Protein AF-A0A0N4Y9R4-F1 (afdb_monomer_lite)

Organism: Nippostrongylus brasiliensis (NCBI:txid27835)

Secondary structure (DSSP, 8-state):
--PPPPPPPPP-SS-EEEEEPP-BHHHH-TTHHHHTT-BTTB----STTS-S-----TTHHHHHHHSPPBPHHHHHHHHHHHHHHHHTT---SEEEE-SSHHHHHHHHHHHHHHGGGSPPEEE-GGG-S--TTGGGPPPHHHHHHTT--B-TT--PPPHHHHHHHS-SSSEEEEESSSS--PPP------TT--------------------

InterPro domains:
  IPR013078 Histidine phosphatase superfamily, clade-1 [PF00300] (64-126)
  IPR029033 Histidine phosphatase superfamily [G3DSA:3.40.50.1240] (12-174)
  IPR029033 Histidine phosphatase superfamily [SSF53254] (17-141)
  IPR051710 Phosphatase and SH3 domain-containing protein [PTHR16469] (15-156)

Sequence (212 aa):
MIQPLRPAGRFQGEEVVVARYAESIAEVFPDWINRCRLDGNMYNPFDLNMPVRVPQRENMKSAYQSDPPISEVGRIMAQIFARELVTRNAVPKAIYTSPALACVQTAADIRNFIGAECGNIHIEPGFAGDKSGQSNWMSPKQFVQLKYNVDENYTPENERSSKNAFPAMSSIVLMRKDNNVEPSRLYMRPLTMIGRSTRRDIEISTDANARS

pLDDT: mean 77.6, std 21.47, range [27.38, 97.12]

Foldseek 3Di:
DPDPDDPDAADDDWAKFKAAFFAFPCNVPVCLCVVLVFDQPGGRDPDQQAPPDDDHFVPRSVLCNLQTAHTPVRLVLLLVLLVVCVVRVNAFQEKEFELRRRGLSSQLSSDVNNDPSHHAYEHANLLALDCSSVVSGDQLVVCVVVVSRHDNPHDYDDSVVSCVQDPSHRIMMGTRDPDPDRHDPDDHDHSNDTDDDDDDPDPPPPPPDDDD

Radius of gyration: 19.09 Å; chains: 1; bounding box: 33×69×60 Å

Structure (mmCIF, N/CA/C/O backbone):
data_AF-A0A0N4Y9R4-F1
#
_entry.id   AF-A0A0N4Y9R4-F1
#
loop_
_atom_site.group_PDB
_atom_site.id
_atom_site.type_symbol
_atom_site.label_atom_id
_atom_site.label_alt_id
_atom_site.label_comp_id
_atom_site.label_asym_id
_atom_site.label_entity_id
_atom_site.label_seq_id
_atom_site.pdbx_PDB_ins_code
_atom_site.Cartn_x
_atom_site.Cartn_y
_atom_site.Cartn_z
_atom_site.occupancy
_atom_site.B_iso_or_equiv
_atom_site.auth_seq_id
_atom_site.auth_comp_id
_atom_site.auth_asym_id
_atom_site.auth_atom_id
_atom_site.pdbx_PDB_model_num
ATOM 1 N N . MET A 1 1 ? 3.051 -29.601 33.937 1.00 60.47 1 MET A N 1
ATOM 2 C CA . MET A 1 1 ? 2.342 -29.241 32.688 1.00 60.47 1 MET A CA 1
ATOM 3 C C . MET A 1 1 ? 3.084 -28.090 32.034 1.00 60.47 1 MET A C 1
ATOM 5 O O . MET A 1 1 ? 3.281 -27.082 32.698 1.00 60.47 1 MET A O 1
ATOM 9 N N . ILE A 1 2 ? 3.520 -28.243 30.783 1.00 60.78 2 ILE A N 1
ATOM 10 C CA . ILE A 1 2 ? 4.076 -27.132 29.999 1.00 60.78 2 ILE A CA 1
ATOM 11 C C . ILE A 1 2 ? 2.880 -26.328 29.491 1.00 60.78 2 ILE A C 1
ATOM 13 O O . ILE A 1 2 ? 2.121 -26.811 28.655 1.00 60.78 2 ILE A O 1
ATOM 17 N N . GLN A 1 3 ? 2.659 -25.144 30.058 1.00 52.94 3 GLN A N 1
ATOM 18 C CA . GLN A 1 3 ? 1.596 -24.252 29.612 1.00 52.94 3 GLN A CA 1
ATOM 19 C C . GLN A 1 3 ? 2.164 -23.387 28.479 1.00 52.94 3 GLN A C 1
ATOM 21 O O . GLN A 1 3 ? 3.159 -22.695 28.708 1.00 52.94 3 GLN A O 1
ATOM 26 N N . PRO A 1 4 ? 1.597 -23.422 27.262 1.00 58.69 4 PRO A N 1
ATOM 27 C CA . PRO A 1 4 ? 2.052 -22.534 26.204 1.00 58.69 4 PRO A CA 1
ATOM 28 C C . PRO A 1 4 ? 1.830 -21.084 26.647 1.00 58.69 4 PRO A C 1
ATOM 30 O O . PRO A 1 4 ? 0.760 -20.736 27.158 1.00 58.69 4 PRO A O 1
ATOM 33 N N . LEU A 1 5 ? 2.851 -20.240 26.480 1.00 72.81 5 LEU A N 1
ATOM 34 C CA . LEU A 1 5 ? 2.727 -18.806 26.729 1.00 72.81 5 LEU A CA 1
ATOM 35 C C . LEU A 1 5 ? 1.618 -18.259 25.815 1.00 72.81 5 LEU A C 1
ATOM 37 O O . LEU A 1 5 ? 1.621 -18.508 24.609 1.00 72.81 5 LEU A O 1
ATOM 41 N N . ARG A 1 6 ? 0.622 -17.587 26.411 1.00 58.50 6 ARG A N 1
ATOM 42 C CA . ARG A 1 6 ? -0.569 -17.089 25.701 1.00 58.50 6 ARG A CA 1
ATOM 43 C C . ARG A 1 6 ? -0.179 -16.115 24.578 1.00 58.50 6 ARG A C 1
ATOM 45 O O . ARG A 1 6 ? 0.833 -15.426 24.710 1.00 58.50 6 ARG A O 1
ATOM 52 N N . PRO A 1 7 ? -1.008 -15.979 23.526 1.00 65.69 7 PRO A N 1
ATOM 53 C CA . PRO A 1 7 ? -0.806 -14.941 22.522 1.00 65.69 7 PRO A CA 1
ATOM 54 C C . PRO A 1 7 ? -0.838 -13.544 23.155 1.00 65.69 7 PRO A C 1
ATOM 56 O O . PRO A 1 7 ? -1.390 -13.344 24.244 1.00 65.69 7 PRO A O 1
ATOM 59 N N . ALA A 1 8 ? -0.255 -12.571 22.449 1.00 66.88 8 ALA A N 1
ATOM 60 C CA . ALA A 1 8 ? -0.302 -11.165 22.831 1.00 66.88 8 ALA A CA 1
ATOM 61 C C . ALA A 1 8 ? -1.741 -10.758 23.187 1.00 66.88 8 ALA A C 1
ATOM 63 O O . ALA A 1 8 ? -2.692 -11.104 22.486 1.00 66.88 8 ALA A O 1
ATOM 64 N N . GLY A 1 9 ? -1.916 -10.033 24.295 1.00 70.19 9 GLY A N 1
ATOM 65 C CA . GLY A 1 9 ? -3.255 -9.727 24.794 1.00 70.19 9 GLY A CA 1
ATOM 66 C C . GLY A 1 9 ? -4.113 -8.947 23.786 1.00 70.19 9 GLY A C 1
ATOM 67 O O . GLY A 1 9 ? -3.611 -8.312 22.847 1.00 70.19 9 GLY A O 1
ATOM 68 N N . ARG A 1 10 ? -5.414 -8.865 24.063 1.00 74.31 10 ARG A N 1
ATOM 69 C CA . ARG A 1 10 ? -6.346 -8.022 23.300 1.00 74.31 10 ARG A CA 1
ATOM 70 C C . ARG A 1 10 ? -6.045 -6.535 23.464 1.00 74.31 10 ARG A C 1
ATOM 72 O O . ARG A 1 10 ? -5.700 -6.091 24.559 1.00 74.31 10 ARG A O 1
ATOM 79 N N . PHE A 1 11 ? -6.177 -5.813 22.370 1.00 69.69 11 PHE A N 1
ATOM 80 C CA . PHE A 1 11 ? -6.148 -4.356 22.286 1.00 69.69 11 PHE A CA 1
ATOM 81 C C . PHE A 1 11 ? -7.317 -3.766 23.111 1.00 69.69 11 PHE A C 1
ATOM 83 O O . PHE A 1 11 ? -8.434 -4.301 23.055 1.00 69.69 11 PHE A O 1
ATOM 90 N N . GLN A 1 12 ? -7.058 -2.751 23.945 1.00 66.44 12 GLN A N 1
ATOM 91 C CA . GLN A 1 12 ? -8.026 -2.168 24.889 1.00 66.44 12 GLN A CA 1
ATOM 92 C C . GLN A 1 12 ? -8.110 -0.645 24.731 1.00 66.44 12 GLN A C 1
ATOM 94 O O . GLN A 1 12 ? -7.092 0.034 24.728 1.00 66.44 12 GLN A O 1
ATOM 99 N N . GLY A 1 13 ? -9.332 -0.106 24.714 1.00 65.00 13 GLY A N 1
ATOM 100 C CA . GLY A 1 13 ? -9.561 1.336 24.601 1.00 65.00 13 GLY A CA 1
ATOM 101 C C . GLY A 1 13 ? -9.450 1.860 23.166 1.00 65.00 13 GLY A C 1
ATOM 102 O O . GLY A 1 13 ? -9.654 1.115 22.204 1.00 65.00 13 GLY A O 1
ATOM 103 N N . GLU A 1 14 ? -9.197 3.162 23.044 1.00 67.12 14 GLU A N 1
ATOM 104 C CA . GLU A 1 14 ? -8.914 3.826 21.771 1.00 67.12 14 GLU A CA 1
ATOM 105 C C . GLU A 1 14 ? -7.429 3.674 21.459 1.00 67.12 14 GLU A C 1
ATOM 107 O O . GLU A 1 14 ? -6.570 4.112 22.222 1.00 67.12 14 GLU A O 1
ATOM 112 N N . GLU A 1 15 ? -7.130 2.995 20.357 1.00 70.56 15 GLU A N 1
ATOM 113 C CA . GLU A 1 15 ? -5.766 2.664 19.972 1.00 70.56 15 GLU A CA 1
ATOM 114 C C . GLU A 1 15 ? -5.551 3.036 18.510 1.00 70.56 15 GLU A C 1
ATOM 116 O O . GLU A 1 15 ? -6.412 2.809 17.651 1.00 70.56 15 GLU A O 1
ATOM 121 N N . VAL A 1 16 ? -4.373 3.597 18.261 1.00 74.12 16 VAL A N 1
ATOM 122 C CA . VAL A 1 16 ? -3.852 3.889 16.934 1.00 74.12 16 VAL A CA 1
ATOM 123 C C . VAL A 1 16 ? -2.713 2.920 16.672 1.00 74.12 16 VAL A C 1
ATOM 125 O O . VAL A 1 16 ? -1.773 2.818 17.465 1.00 74.12 16 VAL A O 1
ATOM 128 N N . VAL A 1 17 ? -2.797 2.192 15.563 1.00 77.50 17 VAL A N 1
ATOM 129 C CA . VAL A 1 17 ? -1.722 1.304 15.118 1.00 77.50 17 VAL A CA 1
ATOM 130 C C . VAL A 1 17 ? -1.049 1.945 13.921 1.00 77.50 17 VAL A C 1
ATOM 132 O O . VAL A 1 17 ? -1.682 2.151 12.892 1.00 77.50 17 VAL A O 1
ATOM 135 N N . VAL A 1 18 ? 0.240 2.243 14.057 1.00 79.12 18 VAL A N 1
ATOM 136 C CA . VAL A 1 18 ? 1.063 2.767 12.966 1.00 79.12 18 VAL A CA 1
ATOM 137 C C . VAL A 1 18 ? 1.965 1.647 12.460 1.00 79.12 18 VAL A C 1
ATOM 139 O O . VAL A 1 18 ? 2.720 1.056 13.233 1.00 79.12 18 VAL A O 1
ATOM 142 N N . ALA A 1 19 ? 1.889 1.353 11.166 1.00 81.31 19 ALA A N 1
ATOM 143 C CA . ALA A 1 19 ? 2.675 0.316 10.506 1.00 81.31 19 ALA A CA 1
ATOM 144 C C . ALA A 1 19 ? 3.342 0.854 9.235 1.00 81.31 19 ALA A C 1
ATOM 146 O O . ALA A 1 19 ? 2.829 1.768 8.598 1.00 81.31 19 ALA A O 1
ATOM 147 N N . ARG A 1 20 ? 4.479 0.272 8.841 1.00 83.50 20 ARG A N 1
ATOM 148 C CA . ARG A 1 20 ? 5.067 0.479 7.507 1.00 83.50 20 ARG A CA 1
ATOM 149 C C . ARG A 1 20 ? 4.292 -0.337 6.461 1.00 83.50 20 ARG A C 1
ATOM 151 O O . ARG A 1 20 ? 3.710 -1.359 6.815 1.00 83.50 20 ARG A O 1
ATOM 158 N N . TYR A 1 21 ? 4.330 0.069 5.188 1.00 88.69 21 TYR A N 1
ATOM 159 C CA . TYR A 1 21 ? 3.905 -0.787 4.070 1.00 88.69 21 TYR A CA 1
ATOM 160 C C . TYR A 1 21 ? 4.637 -2.143 4.025 1.00 88.69 21 TYR A C 1
ATOM 162 O O . TYR A 1 21 ? 5.714 -2.307 4.610 1.00 88.69 21 TYR A O 1
ATOM 170 N N . ALA A 1 22 ? 4.056 -3.111 3.309 1.00 90.19 22 ALA A N 1
ATOM 171 C CA . ALA A 1 22 ? 4.613 -4.451 3.113 1.00 90.19 22 ALA A CA 1
ATOM 172 C C . ALA A 1 22 ? 5.734 -4.462 2.082 1.00 90.19 22 ALA A C 1
ATOM 174 O O . ALA A 1 22 ? 5.710 -3.649 1.168 1.00 90.19 22 ALA A O 1
ATOM 175 N N . GLU A 1 23 ? 6.668 -5.409 2.212 1.00 91.88 23 GLU A N 1
ATOM 176 C CA . GLU A 1 23 ? 7.788 -5.604 1.280 1.00 91.88 23 GLU A CA 1
ATOM 177 C C . GLU A 1 23 ? 7.400 -5.273 -0.169 1.00 91.88 23 GLU A C 1
ATOM 179 O O . GLU A 1 23 ? 6.464 -5.848 -0.731 1.00 91.88 23 GLU A O 1
ATOM 184 N N . SER A 1 24 ? 8.115 -4.319 -0.757 1.00 93.25 24 SER A N 1
ATOM 185 C CA . SER A 1 24 ? 7.937 -3.915 -2.145 1.00 93.25 24 SER A CA 1
ATOM 186 C C . SER A 1 24 ? 8.808 -4.739 -3.078 1.00 93.25 24 SER A C 1
ATOM 188 O O . SER A 1 24 ? 9.899 -5.182 -2.720 1.00 93.25 24 SER A O 1
ATOM 190 N N . ILE A 1 25 ? 8.364 -4.904 -4.322 1.00 94.62 25 ILE A N 1
ATOM 191 C CA . ILE A 1 25 ? 9.126 -5.693 -5.293 1.00 94.62 25 ILE A CA 1
ATOM 192 C C . ILE A 1 25 ? 10.494 -5.068 -5.615 1.00 94.62 25 ILE A C 1
ATOM 194 O O . ILE A 1 25 ? 11.442 -5.788 -5.912 1.00 94.62 25 ILE A O 1
ATOM 198 N N . ALA A 1 26 ? 10.615 -3.741 -5.496 1.00 93.44 26 ALA A N 1
ATOM 199 C CA . ALA A 1 26 ? 11.874 -3.026 -5.685 1.00 93.44 26 ALA A CA 1
ATOM 200 C C . ALA A 1 26 ? 12.877 -3.259 -4.543 1.00 93.44 26 ALA A C 1
ATOM 202 O O . ALA A 1 26 ? 14.080 -3.189 -4.781 1.00 93.44 26 ALA A O 1
ATOM 203 N N . GLU A 1 27 ? 12.411 -3.554 -3.324 1.00 90.56 27 GLU A N 1
ATOM 204 C CA . GLU A 1 27 ? 13.292 -3.941 -2.214 1.00 90.56 27 GLU A CA 1
ATOM 205 C C . GLU A 1 27 ? 13.859 -5.349 -2.405 1.00 90.56 27 GLU A C 1
ATOM 207 O O . GLU A 1 27 ? 15.019 -5.592 -2.082 1.00 90.56 27 GLU A O 1
ATOM 212 N N . VAL A 1 28 ? 13.054 -6.267 -2.948 1.00 92.94 28 VAL A N 1
ATOM 213 C CA . VAL A 1 28 ? 13.463 -7.661 -3.194 1.00 92.94 28 VAL A CA 1
ATOM 214 C C . VAL A 1 28 ? 14.358 -7.766 -4.424 1.00 92.94 28 VAL A C 1
ATOM 216 O O . VAL A 1 28 ? 15.393 -8.429 -4.403 1.00 92.94 28 VAL A O 1
ATOM 219 N N . PHE A 1 29 ? 13.950 -7.112 -5.510 1.00 92.88 29 PHE A N 1
ATOM 220 C CA . PHE A 1 29 ? 14.595 -7.180 -6.814 1.00 92.88 29 PHE A CA 1
ATOM 221 C C . PHE A 1 29 ? 14.789 -5.754 -7.358 1.00 92.88 29 PHE A C 1
ATOM 223 O O . PHE A 1 29 ? 13.947 -5.262 -8.109 1.00 92.88 29 PHE A O 1
ATOM 230 N N . PRO A 1 30 ? 15.894 -5.064 -7.026 1.00 93.69 30 PRO A N 1
ATOM 231 C CA . PRO A 1 30 ? 16.113 -3.675 -7.449 1.00 93.69 30 PRO A CA 1
ATOM 232 C C . PRO A 1 30 ? 16.066 -3.446 -8.971 1.00 93.69 30 PRO A C 1
ATOM 234 O O . PRO A 1 30 ? 15.735 -2.354 -9.429 1.00 93.69 30 PRO A O 1
ATOM 237 N N . ASP A 1 31 ? 16.356 -4.478 -9.767 1.00 94.94 31 ASP A N 1
ATOM 238 C CA . ASP A 1 31 ? 16.355 -4.466 -11.232 1.00 94.94 31 ASP A CA 1
ATOM 239 C C . ASP A 1 31 ? 15.096 -5.097 -11.865 1.00 94.94 31 ASP A C 1
ATOM 241 O O . ASP A 1 31 ? 15.074 -5.383 -13.070 1.00 94.94 31 ASP A O 1
ATOM 245 N N . TRP A 1 32 ? 14.032 -5.303 -11.073 1.00 95.50 32 TRP A N 1
ATOM 246 C CA . TRP A 1 32 ? 12.831 -6.043 -11.480 1.00 95.50 32 TRP A CA 1
ATOM 247 C C . TRP A 1 32 ? 12.204 -5.534 -12.775 1.00 95.50 32 TRP A C 1
ATOM 249 O O . TRP A 1 32 ? 11.801 -6.352 -13.596 1.00 95.50 32 TRP A O 1
ATOM 259 N N . ILE A 1 33 ? 12.178 -4.213 -12.986 1.00 96.00 33 ILE A N 1
ATOM 260 C CA . ILE A 1 33 ? 11.629 -3.557 -14.181 1.00 96.00 33 ILE A CA 1
ATOM 261 C C . ILE A 1 33 ? 12.256 -4.116 -15.464 1.00 96.00 33 ILE A C 1
ATOM 263 O O . ILE A 1 33 ? 11.553 -4.443 -16.419 1.00 96.00 33 ILE A O 1
ATOM 267 N N . ASN A 1 34 ? 13.585 -4.253 -15.488 1.00 95.62 34 ASN A N 1
ATOM 268 C CA . ASN A 1 34 ? 14.297 -4.761 -16.659 1.00 95.62 34 ASN A CA 1
ATOM 269 C C . ASN A 1 34 ? 14.097 -6.273 -16.801 1.00 95.62 34 ASN A C 1
ATOM 271 O O . ASN A 1 34 ? 13.851 -6.768 -17.902 1.00 95.62 34 ASN A O 1
ATOM 275 N N . ARG A 1 35 ? 14.158 -7.010 -15.687 1.00 95.81 35 ARG A N 1
ATOM 276 C CA . ARG A 1 35 ? 14.030 -8.474 -15.683 1.00 95.81 35 ARG A CA 1
ATOM 277 C C . ARG A 1 35 ? 12.645 -8.950 -16.106 1.00 95.81 35 ARG A C 1
ATOM 279 O O . ARG A 1 35 ? 12.549 -9.906 -16.871 1.00 95.81 35 ARG A O 1
ATOM 286 N N . CYS A 1 36 ? 11.584 -8.273 -15.665 1.00 94.81 36 CYS A N 1
ATOM 287 C CA . CYS A 1 36 ? 10.215 -8.588 -16.074 1.00 94.81 36 CYS A CA 1
ATOM 288 C C . CYS A 1 36 ? 9.822 -7.963 -17.416 1.00 94.81 36 CYS A C 1
ATOM 290 O O . CYS A 1 36 ? 8.700 -8.175 -17.880 1.00 94.81 36 CYS A O 1
ATOM 292 N N . ARG A 1 37 ? 10.750 -7.230 -18.050 1.00 93.75 37 ARG A N 1
ATOM 293 C CA . ARG A 1 37 ? 10.557 -6.531 -19.324 1.00 93.75 37 ARG A CA 1
ATOM 294 C C . ARG A 1 37 ? 9.338 -5.609 -19.278 1.00 93.75 37 ARG A C 1
ATOM 296 O O . ARG A 1 37 ? 8.524 -5.636 -20.196 1.00 93.75 37 ARG A O 1
ATOM 303 N N . LEU A 1 38 ? 9.203 -4.843 -18.190 1.00 93.94 38 LEU A N 1
ATOM 304 C CA . LEU A 1 38 ? 8.059 -3.957 -18.017 1.00 93.94 38 LEU A CA 1
ATOM 305 C C . LEU A 1 38 ? 8.082 -2.858 -19.078 1.00 93.94 38 LEU A C 1
ATOM 307 O O . LEU A 1 38 ? 8.950 -1.982 -19.075 1.00 93.94 38 LEU A O 1
ATOM 311 N N . ASP A 1 39 ? 7.095 -2.909 -19.956 1.00 84.81 39 ASP A N 1
ATOM 312 C CA . ASP A 1 39 ? 6.825 -1.921 -20.993 1.00 84.81 39 ASP A CA 1
ATOM 313 C C . ASP A 1 39 ? 5.308 -1.875 -21.228 1.00 84.81 39 ASP A C 1
ATOM 315 O O . ASP A 1 39 ? 4.601 -2.755 -20.748 1.00 84.81 39 ASP A O 1
ATOM 319 N N . GLY A 1 40 ? 4.782 -0.873 -21.934 1.00 79.00 40 GLY A N 1
ATOM 320 C CA . GLY A 1 40 ? 3.349 -0.548 -22.023 1.00 79.00 40 GLY A CA 1
ATOM 321 C C . GLY A 1 40 ? 2.379 -1.739 -22.073 1.00 79.00 40 GLY A C 1
ATOM 322 O O . GLY A 1 40 ? 1.363 -1.705 -21.389 1.00 79.00 40 GLY A O 1
ATOM 323 N N . ASN A 1 41 ? 2.706 -2.801 -22.815 1.00 82.50 41 ASN A N 1
ATOM 324 C CA . ASN A 1 41 ? 1.877 -4.010 -22.936 1.00 82.50 41 ASN A CA 1
ATOM 325 C C . ASN A 1 41 ? 2.579 -5.301 -22.469 1.00 82.50 41 ASN A C 1
ATOM 327 O O . ASN A 1 41 ? 2.085 -6.396 -22.733 1.00 82.50 41 ASN A O 1
ATOM 331 N N . MET A 1 42 ? 3.748 -5.203 -21.834 1.00 89.31 42 MET A N 1
ATOM 332 C CA . MET A 1 42 ? 4.583 -6.348 -21.478 1.00 89.31 42 MET A CA 1
ATOM 333 C C . MET A 1 42 ? 4.852 -6.381 -19.978 1.00 89.31 42 MET A C 1
ATOM 335 O O . MET A 1 42 ? 5.348 -5.422 -19.394 1.00 89.31 42 MET A O 1
ATOM 339 N N . TYR A 1 43 ? 4.542 -7.519 -19.362 1.00 95.19 43 TYR A N 1
ATOM 340 C CA . TYR A 1 43 ? 4.884 -7.819 -17.981 1.00 95.19 43 TYR A CA 1
ATOM 341 C C . TYR A 1 43 ? 5.068 -9.329 -17.822 1.00 95.19 43 TYR A C 1
ATOM 343 O O . TYR A 1 43 ? 4.100 -10.085 -17.887 1.00 95.19 43 TYR A O 1
ATOM 351 N N . ASN A 1 44 ? 6.313 -9.761 -17.624 1.00 95.19 44 ASN A N 1
ATOM 352 C CA . ASN A 1 44 ? 6.681 -11.170 -17.513 1.00 95.19 44 ASN A CA 1
ATOM 353 C C . ASN A 1 44 ? 7.253 -11.447 -16.114 1.00 95.19 44 ASN A C 1
ATOM 355 O O . ASN A 1 44 ? 8.458 -11.264 -15.909 1.00 95.19 44 ASN A O 1
ATOM 359 N N . PRO A 1 45 ? 6.431 -11.849 -15.128 1.00 95.19 45 PRO A N 1
ATOM 360 C CA . PRO A 1 45 ? 6.940 -12.210 -13.810 1.00 95.19 45 PRO A CA 1
ATOM 361 C C . PRO A 1 45 ? 7.926 -13.380 -13.934 1.00 95.19 45 PRO A C 1
ATOM 363 O O . PRO A 1 45 ? 7.643 -14.382 -14.588 1.00 95.19 45 PRO A O 1
ATOM 366 N N . PHE A 1 46 ? 9.105 -13.231 -13.328 1.00 95.19 46 PHE A N 1
ATOM 367 C CA . PHE A 1 46 ? 10.203 -14.206 -13.404 1.00 95.19 46 PHE A CA 1
ATOM 368 C C . PHE A 1 46 ? 10.414 -14.982 -12.095 1.00 95.19 46 PHE A C 1
ATOM 370 O O . PHE A 1 46 ? 11.274 -15.856 -12.036 1.00 95.19 46 PHE A O 1
ATOM 377 N N . ASP A 1 47 ? 9.677 -14.629 -11.045 1.00 97.12 47 ASP A N 1
ATOM 378 C CA . ASP A 1 47 ? 9.776 -15.195 -9.702 1.00 97.12 47 ASP A CA 1
ATOM 379 C C . ASP A 1 47 ? 8.370 -15.274 -9.092 1.00 97.12 47 ASP A C 1
ATOM 381 O O . ASP A 1 47 ? 7.512 -14.452 -9.418 1.00 97.12 47 ASP A O 1
ATOM 385 N N . LEU A 1 48 ? 8.127 -16.246 -8.209 1.00 95.69 48 LEU A N 1
ATOM 386 C CA . LEU A 1 48 ? 6.830 -16.418 -7.543 1.00 95.69 48 LEU A CA 1
ATOM 387 C C . LEU A 1 48 ? 6.487 -15.263 -6.594 1.00 95.69 48 LEU A C 1
ATOM 389 O O . LEU A 1 48 ? 5.316 -15.059 -6.292 1.00 95.69 48 LEU A O 1
ATOM 393 N N . ASN A 1 49 ? 7.486 -14.508 -6.130 1.00 94.94 49 ASN A N 1
ATOM 394 C CA . ASN A 1 49 ? 7.282 -13.332 -5.293 1.00 94.94 49 ASN A CA 1
ATOM 395 C C . ASN A 1 49 ? 6.896 -12.072 -6.102 1.00 94.94 49 ASN A C 1
ATOM 397 O O . ASN A 1 49 ? 6.576 -11.032 -5.525 1.00 94.94 49 ASN A O 1
ATOM 401 N N . MET A 1 50 ? 6.922 -12.132 -7.438 1.00 96.31 50 MET A N 1
ATOM 402 C CA . MET A 1 50 ? 6.483 -11.024 -8.291 1.00 96.31 50 MET A CA 1
ATOM 403 C C . MET A 1 50 ? 4.956 -10.888 -8.273 1.00 96.31 50 MET A C 1
ATOM 405 O O . MET A 1 50 ? 4.270 -11.910 -8.299 1.00 96.31 50 MET A O 1
ATOM 409 N N . PRO A 1 51 ? 4.412 -9.655 -8.315 1.00 95.25 51 PRO A N 1
ATOM 410 C CA . PRO A 1 51 ? 2.976 -9.441 -8.445 1.00 95.25 51 PRO A CA 1
ATOM 411 C C . PRO A 1 51 ? 2.364 -10.282 -9.567 1.00 95.25 51 PRO A C 1
ATOM 413 O O . PRO A 1 51 ? 2.856 -10.285 -10.690 1.00 95.25 51 PRO A O 1
ATOM 416 N N . VAL A 1 52 ? 1.238 -10.949 -9.320 1.00 92.94 52 VAL A N 1
ATOM 417 C CA . VAL A 1 52 ? 0.585 -11.725 -10.396 1.00 92.94 52 VAL A CA 1
ATOM 418 C C . VAL A 1 52 ? 0.126 -10.809 -11.538 1.00 92.94 52 VAL A C 1
ATOM 420 O O . VAL A 1 52 ? 0.106 -11.202 -12.705 1.00 92.94 52 VAL A O 1
ATOM 423 N N . ARG A 1 53 ? -0.263 -9.573 -11.206 1.00 90.31 53 ARG A N 1
ATOM 424 C CA . ARG A 1 53 ? -0.679 -8.537 -12.157 1.00 90.31 53 ARG A CA 1
ATOM 425 C C . ARG A 1 53 ? -0.220 -7.170 -11.673 1.00 90.31 53 ARG A C 1
ATOM 427 O O . ARG A 1 53 ? -0.230 -6.900 -10.472 1.00 90.31 53 ARG A O 1
ATOM 434 N N . VAL A 1 54 ? 0.084 -6.293 -12.621 1.00 92.25 54 VAL A N 1
ATOM 435 C CA . VAL A 1 54 ? 0.313 -4.866 -12.381 1.00 92.25 54 VAL A CA 1
ATOM 436 C C . VAL A 1 54 ? -0.749 -4.053 -13.131 1.00 92.25 54 VAL A C 1
ATOM 438 O O . VAL A 1 54 ? -1.027 -4.358 -14.291 1.00 92.25 54 VAL A O 1
ATOM 441 N N . PRO A 1 55 ? -1.405 -3.073 -12.483 1.00 92.31 55 PRO A N 1
ATOM 442 C CA . PRO A 1 55 ? -2.319 -2.159 -13.163 1.00 92.31 55 PRO A CA 1
ATOM 443 C C . PRO A 1 55 ? -1.684 -1.421 -14.349 1.00 92.31 55 PRO A C 1
ATOM 445 O O . PRO A 1 55 ? -0.495 -1.116 -14.351 1.00 92.31 55 PRO A O 1
ATOM 448 N N . GLN A 1 56 ? -2.494 -1.064 -15.345 1.00 91.00 56 GLN A N 1
ATOM 449 C CA . GLN A 1 56 ? -2.040 -0.163 -16.402 1.00 91.00 56 GLN A CA 1
ATOM 450 C C . GLN A 1 56 ? -1.857 1.249 -15.821 1.00 91.00 56 GLN A C 1
ATOM 452 O O . GLN A 1 56 ? -2.764 1.778 -15.174 1.00 91.00 56 GLN A O 1
ATOM 457 N N . ARG A 1 57 ? -0.705 1.872 -16.073 1.00 91.56 57 ARG A N 1
ATOM 458 C CA . ARG A 1 57 ? -0.390 3.263 -15.715 1.00 91.56 57 ARG A CA 1
ATOM 459 C C . ARG A 1 57 ? 0.190 3.985 -16.924 1.00 91.56 57 ARG A C 1
ATOM 461 O O . ARG A 1 57 ? 0.768 3.366 -17.819 1.00 91.56 57 ARG A O 1
ATOM 468 N N . GLU A 1 58 ? 0.053 5.304 -16.937 1.00 88.81 58 GLU A N 1
ATOM 469 C CA . GLU A 1 58 ? 0.795 6.131 -17.884 1.00 88.81 58 GLU A CA 1
ATOM 470 C C . GLU A 1 58 ? 2.297 5.985 -17.612 1.00 88.81 58 GLU A C 1
ATOM 472 O O . GLU A 1 58 ? 2.714 5.915 -16.456 1.00 88.81 58 GLU A O 1
ATOM 477 N N . ASN A 1 59 ? 3.106 5.898 -18.669 1.00 89.06 59 ASN A N 1
ATOM 478 C CA . ASN A 1 59 ? 4.553 5.715 -18.563 1.00 89.06 59 ASN A CA 1
ATOM 479 C C . ASN A 1 59 ? 4.946 4.542 -17.637 1.00 89.06 59 ASN A C 1
ATOM 481 O O . ASN A 1 59 ? 5.781 4.708 -16.748 1.00 89.06 59 ASN A O 1
ATOM 485 N N . MET A 1 60 ? 4.341 3.359 -17.854 1.00 91.81 60 MET A N 1
ATOM 486 C CA . MET A 1 60 ? 4.502 2.121 -17.061 1.00 91.81 60 MET A CA 1
ATOM 487 C C . MET A 1 60 ? 5.883 1.979 -16.410 1.00 91.81 60 MET A C 1
ATOM 489 O O . MET A 1 60 ? 5.988 1.862 -15.191 1.00 91.81 60 MET A O 1
ATOM 493 N N . LYS A 1 61 ? 6.953 2.044 -17.212 1.00 93.00 61 LYS A N 1
ATOM 494 C CA . LYS A 1 61 ? 8.327 1.889 -16.732 1.00 93.00 61 LYS A CA 1
ATOM 495 C C . LYS A 1 61 ? 8.708 2.922 -15.668 1.00 93.00 61 LYS A C 1
ATOM 497 O O . LYS A 1 61 ? 9.133 2.535 -14.585 1.00 93.00 61 LYS A O 1
ATOM 502 N N . SER A 1 62 ? 8.575 4.219 -15.954 1.00 92.38 62 SER A N 1
ATOM 503 C CA . SER A 1 62 ? 8.967 5.267 -15.003 1.00 92.38 62 SER A CA 1
ATOM 504 C C . SER A 1 62 ? 8.030 5.320 -13.803 1.00 92.38 62 SER A C 1
ATOM 506 O O . SER A 1 62 ? 8.506 5.484 -12.682 1.00 92.38 62 SER A O 1
ATOM 508 N N . ALA A 1 63 ? 6.727 5.114 -14.019 1.00 94.06 63 ALA A N 1
ATOM 509 C CA . ALA A 1 63 ? 5.744 5.110 -12.947 1.00 94.06 63 ALA A CA 1
ATOM 510 C C . ALA A 1 63 ? 6.064 4.034 -11.904 1.00 94.06 63 ALA A C 1
ATOM 512 O O . ALA A 1 63 ? 6.153 4.329 -10.714 1.00 94.06 63 ALA A O 1
ATOM 513 N N . TYR A 1 64 ? 6.321 2.804 -12.351 1.00 95.25 64 TYR A N 1
ATOM 514 C CA . TYR A 1 64 ? 6.647 1.692 -11.463 1.00 95.25 64 TYR A CA 1
ATOM 515 C C . TYR A 1 64 ? 8.085 1.701 -10.936 1.00 95.25 64 TYR A C 1
ATOM 517 O O . TYR A 1 64 ? 8.338 1.123 -9.881 1.00 95.25 64 TYR A O 1
ATOM 525 N N . GLN A 1 65 ? 9.014 2.379 -11.615 1.00 93.50 65 GLN A N 1
ATOM 526 C CA . GLN A 1 65 ? 10.358 2.613 -11.086 1.00 93.50 65 GLN A CA 1
ATOM 527 C C . GLN A 1 65 ? 10.323 3.529 -9.852 1.00 93.50 65 GLN A C 1
ATOM 529 O O . GLN A 1 65 ? 11.050 3.278 -8.895 1.00 93.50 65 GLN A O 1
ATOM 534 N N . SER A 1 66 ? 9.495 4.581 -9.873 1.00 92.81 66 SER A N 1
ATOM 535 C CA . SER A 1 66 ? 9.382 5.545 -8.766 1.00 92.81 66 SER A CA 1
ATOM 536 C C . SER A 1 66 ? 8.343 5.174 -7.704 1.00 92.81 66 SER A C 1
ATOM 538 O O . SER A 1 66 ? 8.371 5.719 -6.607 1.00 92.81 66 SER A O 1
ATOM 540 N N . ASP A 1 67 ? 7.393 4.300 -8.038 1.00 94.06 67 ASP A N 1
ATOM 541 C CA . ASP A 1 67 ? 6.266 3.935 -7.175 1.00 94.06 67 ASP A CA 1
ATOM 542 C C . ASP A 1 67 ? 5.951 2.429 -7.315 1.00 94.06 67 ASP A C 1
ATOM 544 O O . ASP A 1 67 ? 4.956 2.043 -7.947 1.00 94.06 67 ASP A O 1
ATOM 548 N N . PRO A 1 68 ? 6.849 1.558 -6.811 1.00 94.56 68 PRO A N 1
ATOM 549 C CA . PRO A 1 68 ? 6.761 0.115 -7.003 1.00 94.56 68 PRO A CA 1
ATOM 550 C C . PRO A 1 68 ? 5.610 -0.514 -6.197 1.00 94.56 68 PRO A C 1
ATOM 552 O O . PRO A 1 68 ? 5.258 -0.022 -5.121 1.00 94.56 68 PRO A O 1
ATOM 555 N N . PRO A 1 69 ? 5.029 -1.630 -6.677 1.00 96.25 69 PRO A N 1
ATOM 556 C CA . PRO A 1 69 ? 4.018 -2.376 -5.935 1.00 96.25 69 PRO A CA 1
ATOM 557 C C . PRO A 1 69 ? 4.634 -3.217 -4.805 1.00 96.25 69 PRO A C 1
ATOM 559 O O . PRO A 1 69 ? 5.844 -3.467 -4.778 1.00 96.25 69 PRO A O 1
ATOM 562 N N . ILE A 1 70 ? 3.780 -3.723 -3.911 1.00 96.31 70 ILE A N 1
ATOM 563 C CA . ILE A 1 70 ? 4.148 -4.790 -2.964 1.00 96.31 70 ILE A CA 1
ATOM 564 C C . ILE A 1 70 ? 4.451 -6.112 -3.685 1.00 96.31 70 ILE A C 1
ATOM 566 O O . ILE A 1 70 ? 3.907 -6.368 -4.761 1.00 96.31 70 ILE A O 1
ATOM 570 N N . SER A 1 71 ? 5.292 -6.957 -3.088 1.00 96.56 71 SER A N 1
ATOM 571 C CA . SER A 1 71 ? 5.526 -8.342 -3.518 1.00 96.56 71 SER A CA 1
ATOM 572 C C . SER A 1 71 ? 4.355 -9.265 -3.129 1.00 96.56 71 SER A C 1
ATOM 574 O O . SER A 1 71 ? 3.489 -8.887 -2.330 1.00 96.56 71 SER A O 1
ATOM 576 N N . GLU A 1 72 ? 4.301 -10.492 -3.661 1.00 96.25 72 GLU A N 1
ATOM 577 C CA . GLU A 1 72 ? 3.271 -11.468 -3.251 1.00 96.25 72 GLU A CA 1
ATOM 578 C C . GLU A 1 72 ? 3.468 -11.930 -1.795 1.00 96.25 72 GLU A C 1
ATOM 580 O O . GLU A 1 72 ? 2.494 -12.085 -1.056 1.00 96.25 72 GLU A O 1
ATOM 585 N N . VAL A 1 73 ? 4.715 -12.052 -1.325 1.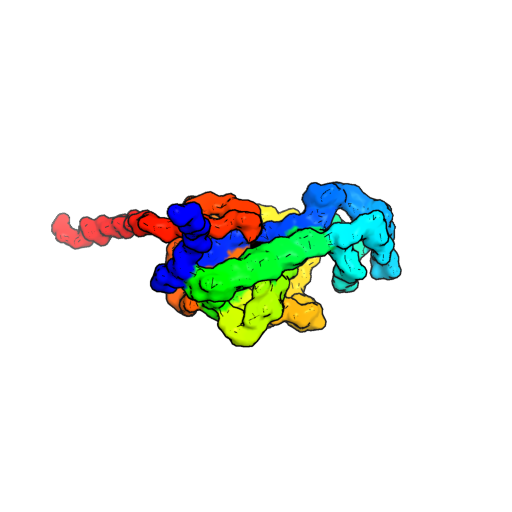00 95.00 73 VAL A N 1
ATOM 586 C CA . VAL A 1 73 ? 5.021 -12.258 0.100 1.00 95.00 73 VAL A CA 1
ATOM 587 C C . VAL A 1 73 ? 4.549 -11.060 0.923 1.00 95.00 73 VAL A C 1
ATOM 589 O O . VAL A 1 73 ? 3.911 -11.253 1.958 1.00 95.00 73 VAL A O 1
ATOM 592 N N . GLY A 1 74 ? 4.781 -9.828 0.460 1.00 93.75 74 GLY A N 1
ATOM 593 C CA . GLY A 1 74 ? 4.284 -8.612 1.102 1.00 93.75 74 GLY A CA 1
ATOM 594 C C . GLY A 1 74 ? 2.762 -8.630 1.287 1.00 93.75 74 GLY A C 1
ATOM 595 O O . GLY A 1 74 ? 2.268 -8.381 2.390 1.00 93.75 74 GLY A O 1
ATOM 596 N N . ARG A 1 75 ? 2.018 -9.028 0.249 1.00 94.88 75 ARG A N 1
ATOM 597 C CA . ARG A 1 75 ? 0.559 -9.215 0.306 1.00 94.88 75 ARG A CA 1
ATOM 598 C C . ARG A 1 75 ? 0.141 -10.244 1.358 1.00 94.88 75 ARG A C 1
ATOM 600 O O . ARG A 1 75 ? -0.750 -9.974 2.164 1.00 94.88 75 ARG A O 1
ATOM 607 N N . ILE A 1 76 ? 0.798 -11.404 1.401 1.00 94.19 76 ILE A N 1
ATOM 608 C CA . ILE A 1 76 ? 0.526 -12.436 2.416 1.00 94.19 76 ILE A CA 1
ATOM 609 C C . ILE A 1 76 ? 0.804 -11.894 3.826 1.00 94.19 76 ILE A C 1
ATOM 611 O O . ILE A 1 76 ? 0.012 -12.115 4.746 1.00 94.19 76 ILE A O 1
ATOM 615 N N . MET A 1 77 ? 1.887 -11.137 4.009 1.00 91.12 77 MET A N 1
ATOM 616 C CA . MET A 1 77 ? 2.222 -10.538 5.303 1.00 91.12 77 MET A CA 1
ATOM 617 C C . MET A 1 77 ? 1.191 -9.497 5.753 1.00 91.12 77 MET A C 1
ATOM 619 O O . MET A 1 77 ? 0.848 -9.467 6.936 1.00 91.12 77 MET A O 1
ATOM 623 N N . ALA A 1 78 ? 0.635 -8.703 4.834 1.00 92.94 78 ALA A N 1
ATOM 624 C CA . ALA A 1 78 ? -0.471 -7.791 5.129 1.00 92.94 78 ALA A CA 1
ATOM 625 C C . ALA A 1 78 ? -1.724 -8.543 5.618 1.00 92.94 78 ALA A C 1
ATOM 627 O O . ALA A 1 78 ? -2.354 -8.138 6.596 1.00 92.94 78 ALA A O 1
ATOM 628 N N . GLN A 1 79 ? -2.045 -9.687 5.008 1.00 94.25 79 GLN A N 1
ATOM 629 C CA . GLN A 1 79 ? -3.166 -10.537 5.427 1.00 94.25 79 GLN A CA 1
ATOM 630 C C . GLN A 1 79 ? -2.928 -11.201 6.793 1.00 94.25 79 GLN A C 1
ATOM 632 O O . GLN A 1 79 ? -3.833 -11.249 7.627 1.00 94.25 79 GLN A O 1
ATOM 637 N N . ILE A 1 80 ? -1.708 -11.674 7.069 1.00 90.94 80 ILE A N 1
ATOM 638 C CA . ILE A 1 80 ? -1.341 -12.210 8.391 1.00 90.94 80 ILE A CA 1
ATOM 639 C C . ILE A 1 80 ? -1.476 -11.122 9.459 1.00 90.94 80 ILE A C 1
ATOM 641 O O . ILE A 1 80 ? -2.048 -11.370 10.520 1.00 90.94 80 ILE A O 1
ATOM 645 N N . PHE A 1 81 ? -1.004 -9.909 9.171 1.00 88.06 81 PHE A N 1
ATOM 646 C CA . PHE A 1 81 ? -1.155 -8.769 10.068 1.00 88.06 81 PHE A CA 1
ATOM 647 C C . PHE A 1 81 ? -2.634 -8.448 10.333 1.00 88.06 81 PHE A C 1
ATOM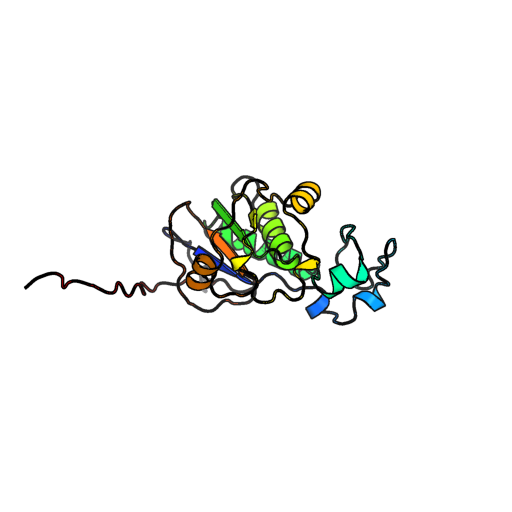 649 O O . PHE A 1 81 ? -3.042 -8.297 11.485 1.00 88.06 81 PHE A O 1
ATOM 656 N N . ALA A 1 82 ? -3.466 -8.439 9.291 1.00 91.50 82 ALA A N 1
ATOM 657 C CA . ALA A 1 82 ? -4.909 -8.249 9.412 1.00 91.50 82 ALA A CA 1
ATOM 658 C C . ALA A 1 82 ? -5.580 -9.326 10.281 1.00 91.50 82 ALA A C 1
ATOM 660 O O . ALA A 1 82 ? -6.405 -9.012 11.141 1.00 91.50 82 ALA A O 1
ATOM 661 N N . ARG A 1 83 ? -5.176 -10.593 10.132 1.00 91.00 83 ARG A N 1
ATOM 662 C CA . ARG A 1 83 ? -5.637 -11.696 10.988 1.00 91.00 83 ARG A CA 1
ATOM 663 C C . ARG A 1 83 ? -5.315 -11.457 12.460 1.00 91.00 83 ARG A C 1
ATOM 665 O O . ARG A 1 83 ? -6.149 -11.738 13.323 1.00 91.00 83 ARG A O 1
ATOM 672 N N . GLU A 1 84 ? -4.131 -10.931 12.759 1.00 86.44 84 GLU A N 1
ATOM 673 C CA . GLU A 1 84 ? -3.747 -10.600 14.132 1.00 86.44 84 GLU A CA 1
ATOM 674 C C . GLU A 1 84 ? -4.564 -9.435 14.700 1.00 86.44 84 GLU A C 1
ATOM 676 O O . GLU A 1 84 ? -4.956 -9.482 15.870 1.00 86.44 84 GLU A O 1
ATOM 681 N N . LEU A 1 85 ? -4.895 -8.425 13.887 1.00 85.94 85 LEU A N 1
ATOM 682 C CA . LEU A 1 85 ? -5.811 -7.356 14.299 1.00 85.94 85 LEU A CA 1
ATOM 683 C C . LEU A 1 85 ? -7.171 -7.931 14.705 1.00 85.94 85 LEU A C 1
ATOM 685 O O . LEU A 1 85 ? -7.652 -7.643 15.801 1.00 85.94 85 LEU A O 1
ATOM 689 N N . VAL A 1 86 ? -7.758 -8.800 13.879 1.00 88.50 86 VAL A N 1
ATOM 690 C CA . VAL A 1 86 ? -9.043 -9.458 14.179 1.00 88.50 86 VAL A CA 1
ATOM 691 C C . VAL A 1 86 ? -8.941 -10.294 15.457 1.00 88.50 86 VAL A C 1
ATOM 693 O O . VAL A 1 86 ? -9.723 -10.111 16.390 1.00 88.50 86 VAL A O 1
ATOM 696 N N . THR A 1 87 ? -7.921 -11.151 15.555 1.00 86.25 87 THR A N 1
ATOM 697 C CA . THR A 1 87 ? -7.709 -12.056 16.701 1.00 86.25 87 THR A CA 1
ATOM 698 C C . THR A 1 87 ? -7.559 -11.293 18.019 1.00 86.25 87 THR A C 1
ATOM 700 O O . THR A 1 87 ? -8.006 -11.742 19.079 1.00 86.25 87 THR A O 1
ATOM 703 N N . ARG A 1 88 ? -6.961 -10.100 17.966 1.00 81.75 88 ARG A N 1
ATOM 704 C CA . ARG A 1 88 ? -6.739 -9.243 19.133 1.00 81.75 88 ARG A CA 1
ATOM 705 C C . ARG A 1 88 ? -7.845 -8.209 19.358 1.00 81.75 88 ARG A C 1
ATOM 707 O O . ARG A 1 88 ? -7.686 -7.373 20.251 1.00 81.75 88 ARG A O 1
ATOM 714 N N . ASN A 1 89 ? -8.965 -8.313 18.634 1.00 82.44 89 ASN A N 1
ATOM 715 C CA . ASN A 1 89 ? -10.111 -7.404 18.694 1.00 82.44 89 ASN A CA 1
ATOM 716 C C . ASN A 1 89 ? -9.726 -5.947 18.375 1.00 82.44 89 ASN A C 1
ATOM 718 O O . ASN A 1 89 ? -10.099 -5.044 19.109 1.00 82.44 89 ASN A O 1
ATOM 722 N N . ALA A 1 90 ? -8.942 -5.723 17.322 1.00 83.06 90 ALA A N 1
ATOM 723 C CA . ALA A 1 90 ? -8.437 -4.420 16.877 1.00 83.06 90 ALA A CA 1
ATOM 724 C C . ALA A 1 90 ? -8.816 -4.113 15.424 1.00 83.06 90 ALA A C 1
ATOM 726 O O . ALA A 1 90 ? -8.008 -3.590 14.660 1.00 83.06 90 ALA A O 1
ATOM 727 N N . VAL A 1 91 ? -10.043 -4.462 15.032 1.00 88.69 91 VAL A N 1
ATOM 728 C CA . VAL A 1 91 ? -10.563 -4.130 13.703 1.00 88.69 91 VAL A CA 1
ATOM 729 C C . VAL A 1 91 ? -10.587 -2.601 13.521 1.00 88.69 91 VAL A C 1
ATOM 731 O O . VAL A 1 91 ? -11.236 -1.917 14.321 1.00 88.69 91 VAL A O 1
ATOM 734 N N . PRO A 1 92 ? -9.898 -2.052 12.501 1.00 87.50 92 PRO A N 1
ATOM 735 C CA . PRO A 1 92 ? -9.864 -0.612 12.253 1.00 87.50 92 PRO A CA 1
ATOM 736 C C . PRO A 1 92 ? -11.215 -0.084 11.758 1.00 87.50 92 PRO A C 1
ATOM 738 O O . PRO A 1 92 ? -11.820 -0.668 10.861 1.00 87.50 92 PRO A O 1
ATOM 741 N N . LYS A 1 93 ? -11.657 1.051 12.298 1.00 88.50 93 LYS A N 1
ATOM 742 C CA . LYS A 1 93 ? -12.794 1.857 11.824 1.00 88.50 93 LYS A CA 1
ATOM 743 C C . LYS A 1 93 ? -12.432 2.829 10.709 1.00 88.50 93 LYS A C 1
ATOM 745 O O . LYS A 1 93 ? -13.321 3.218 9.966 1.00 88.50 93 LYS A O 1
ATOM 750 N N . ALA A 1 94 ? -11.152 3.147 10.560 1.00 88.56 94 ALA A N 1
ATOM 751 C CA . ALA A 1 94 ? -10.608 3.858 9.413 1.00 88.56 94 ALA A CA 1
ATOM 752 C C . ALA A 1 94 ? -9.148 3.446 9.194 1.00 88.56 94 ALA A C 1
ATOM 754 O O . ALA A 1 94 ? -8.437 3.107 10.151 1.00 88.56 94 ALA A O 1
ATOM 755 N N . ILE A 1 95 ? -8.708 3.477 7.937 1.00 91.69 95 ILE A N 1
ATOM 756 C CA . ILE A 1 95 ? -7.313 3.269 7.548 1.00 91.69 95 ILE A CA 1
ATOM 757 C C . ILE A 1 95 ? -6.827 4.522 6.834 1.00 91.69 95 ILE A C 1
ATOM 759 O O . ILE A 1 95 ? -7.347 4.854 5.780 1.00 91.69 95 ILE A O 1
ATOM 763 N N . TYR A 1 96 ? -5.798 5.179 7.352 1.00 91.00 96 TYR A N 1
ATOM 764 C CA . TYR A 1 96 ? -5.141 6.296 6.680 1.00 91.00 96 TYR A CA 1
ATOM 765 C C . TYR A 1 96 ? -3.809 5.829 6.123 1.00 91.00 96 TYR A C 1
ATOM 767 O O . TYR A 1 96 ? -3.089 5.061 6.763 1.00 91.00 96 TYR A O 1
ATOM 775 N N . THR A 1 97 ? -3.475 6.263 4.917 1.00 92.19 97 THR A N 1
ATOM 776 C CA . THR A 1 97 ? -2.304 5.747 4.217 1.00 92.19 97 THR A CA 1
ATOM 777 C C . THR A 1 97 ? -1.650 6.810 3.351 1.00 92.19 97 THR A C 1
ATOM 779 O O . THR A 1 97 ? -2.323 7.680 2.806 1.00 92.19 97 THR A O 1
ATOM 782 N N . SER A 1 98 ? -0.330 6.731 3.203 1.00 91.50 98 SER A N 1
ATOM 783 C CA . SER A 1 98 ? 0.383 7.517 2.193 1.00 91.50 98 SER A CA 1
ATOM 784 C C . SER A 1 98 ? -0.089 7.143 0.771 1.00 91.50 98 SER A C 1
ATOM 786 O O . SER A 1 98 ? -0.436 5.987 0.52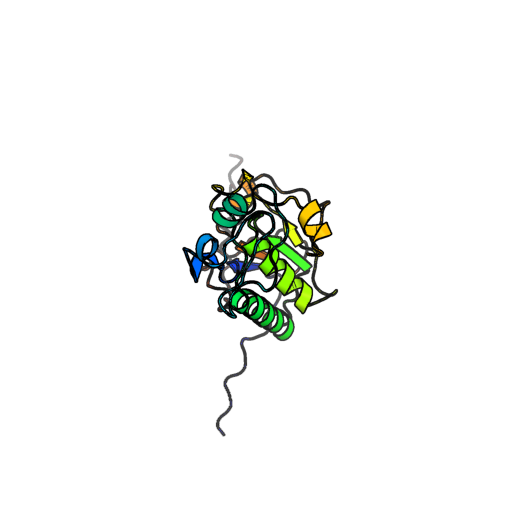7 1.00 91.50 98 SER A O 1
ATOM 788 N N . PRO A 1 99 ? -0.058 8.081 -0.194 1.00 93.56 99 PRO A N 1
ATOM 789 C CA . PRO A 1 99 ? -0.437 7.837 -1.592 1.00 93.56 99 PRO A CA 1
ATOM 790 C C . PRO A 1 99 ? 0.479 6.869 -2.357 1.00 93.56 99 PRO A C 1
ATOM 792 O O . PRO A 1 99 ? 0.132 6.469 -3.468 1.00 93.56 99 PRO A O 1
ATOM 795 N N . ALA A 1 100 ? 1.632 6.485 -1.798 1.00 93.00 100 ALA A N 1
ATOM 796 C CA . ALA A 1 100 ? 2.519 5.509 -2.425 1.00 93.00 100 ALA A CA 1
ATOM 797 C C . ALA A 1 100 ? 1.802 4.165 -2.641 1.00 93.00 100 ALA A C 1
ATOM 799 O O . ALA A 1 100 ? 1.117 3.657 -1.746 1.00 93.00 100 ALA A O 1
ATOM 800 N N . LEU A 1 101 ? 1.999 3.550 -3.808 1.00 95.00 101 LEU A N 1
ATOM 801 C CA . LEU A 1 101 ? 1.280 2.348 -4.225 1.00 95.00 101 LEU A CA 1
ATOM 802 C C . LEU A 1 101 ? 1.411 1.208 -3.211 1.00 95.00 101 LEU A C 1
ATOM 804 O O . LEU A 1 101 ? 0.412 0.571 -2.875 1.00 95.00 101 LEU A O 1
ATOM 808 N N . ALA A 1 102 ? 2.617 0.978 -2.690 1.00 93.88 102 ALA A N 1
ATOM 809 C CA . ALA A 1 102 ? 2.858 -0.066 -1.700 1.00 93.88 102 ALA A CA 1
ATOM 810 C C . ALA A 1 102 ? 2.030 0.135 -0.414 1.00 93.88 102 ALA A C 1
ATOM 812 O O . ALA A 1 102 ? 1.498 -0.829 0.146 1.00 93.88 102 ALA A O 1
ATOM 813 N N . CYS A 1 103 ? 1.865 1.385 0.033 1.00 94.12 103 CYS A N 1
ATOM 814 C CA . CYS A 1 103 ? 1.053 1.735 1.199 1.00 94.12 103 CYS A CA 1
ATOM 815 C C . CYS A 1 103 ? -0.424 1.422 0.953 1.00 94.12 103 CYS A C 1
ATOM 817 O O . CYS A 1 103 ? -1.038 0.696 1.739 1.00 94.12 103 CYS A O 1
ATOM 819 N N . VAL A 1 104 ? -0.967 1.903 -0.170 1.00 96.00 104 VAL A N 1
ATOM 820 C CA . VAL A 1 104 ? -2.378 1.699 -0.518 1.00 96.00 104 VAL A CA 1
ATOM 821 C C . VAL A 1 104 ? -2.678 0.216 -0.749 1.00 96.00 104 VAL A C 1
ATOM 823 O O . VAL A 1 104 ? -3.704 -0.268 -0.283 1.00 96.00 104 VAL A O 1
ATOM 826 N N . GLN A 1 105 ? -1.785 -0.541 -1.397 1.00 96.50 105 GLN A N 1
ATOM 827 C CA . GLN A 1 105 ? -1.959 -1.989 -1.584 1.00 96.50 105 GLN A CA 1
ATOM 828 C C . GLN A 1 105 ? -1.956 -2.747 -0.259 1.00 96.50 105 GLN A C 1
ATOM 830 O O . GLN A 1 105 ? -2.819 -3.588 -0.036 1.00 96.50 105 GLN A O 1
ATOM 835 N N . THR A 1 106 ? -1.037 -2.409 0.644 1.00 96.12 106 THR A N 1
ATOM 836 C CA . THR A 1 106 ? -1.005 -3.011 1.980 1.00 96.12 106 THR A CA 1
ATOM 837 C C . THR A 1 106 ? -2.303 -2.716 2.743 1.00 96.12 106 THR A C 1
ATOM 839 O O . THR A 1 106 ? -2.891 -3.619 3.336 1.00 96.12 106 THR A O 1
ATOM 842 N N . ALA A 1 107 ? -2.780 -1.466 2.708 1.00 96.12 107 ALA A N 1
ATOM 843 C CA . ALA A 1 107 ? -4.045 -1.068 3.321 1.00 96.12 107 ALA A CA 1
ATOM 844 C C . ALA A 1 107 ? -5.237 -1.822 2.705 1.00 96.12 107 ALA A C 1
ATOM 846 O O . ALA A 1 107 ? -6.088 -2.336 3.435 1.00 96.12 107 ALA A O 1
ATOM 847 N N . ALA A 1 108 ? -5.264 -1.941 1.375 1.00 96.88 108 ALA A N 1
ATOM 848 C CA . ALA A 1 108 ? -6.284 -2.677 0.640 1.00 96.88 108 ALA A CA 1
ATOM 849 C C . ALA A 1 108 ? -6.291 -4.162 1.017 1.00 96.88 108 ALA A C 1
ATOM 851 O O . ALA A 1 108 ? -7.358 -4.702 1.289 1.00 96.88 108 ALA A O 1
ATOM 852 N N . ASP A 1 109 ? -5.131 -4.815 1.110 1.00 96.69 109 ASP A N 1
ATOM 853 C CA . ASP A 1 109 ? -5.033 -6.222 1.511 1.00 96.69 109 ASP A CA 1
ATOM 854 C C . ASP A 1 109 ? -5.493 -6.443 2.959 1.00 96.69 109 ASP A C 1
ATOM 856 O O . ASP A 1 109 ? -6.214 -7.407 3.230 1.00 96.69 109 ASP A O 1
ATOM 860 N N . ILE A 1 110 ? -5.173 -5.519 3.876 1.00 95.44 110 ILE A N 1
ATOM 861 C CA . ILE A 1 110 ? -5.682 -5.550 5.256 1.00 95.44 110 ILE A CA 1
ATOM 862 C C . ILE A 1 110 ? -7.209 -5.438 5.271 1.00 95.44 110 ILE A C 1
ATOM 864 O O . ILE A 1 110 ? -7.893 -6.293 5.838 1.00 95.44 110 ILE A O 1
ATOM 868 N N . ARG A 1 111 ? -7.763 -4.406 4.627 1.00 96.00 111 ARG A N 1
ATOM 869 C CA . ARG A 1 111 ? -9.211 -4.173 4.591 1.00 96.00 111 ARG A CA 1
ATOM 870 C C . ARG A 1 111 ? -9.951 -5.310 3.893 1.00 96.00 111 ARG A C 1
ATOM 872 O O . ARG A 1 111 ? -11.057 -5.673 4.300 1.00 96.00 111 ARG A O 1
ATOM 879 N N . ASN A 1 112 ? -9.392 -5.853 2.814 1.00 96.19 112 ASN A N 1
ATOM 880 C CA . ASN A 1 112 ? -10.005 -6.938 2.050 1.00 96.19 112 ASN A CA 1
ATOM 881 C C . ASN A 1 112 ? -10.052 -8.225 2.871 1.00 96.19 112 ASN A C 1
ATOM 883 O O . ASN A 1 112 ? -11.073 -8.908 2.848 1.00 96.19 112 ASN A O 1
ATOM 887 N N . PHE A 1 113 ? -8.993 -8.519 3.631 1.00 96.75 113 PHE A N 1
ATOM 888 C CA . PHE A 1 113 ? -8.964 -9.659 4.541 1.00 96.75 113 PHE A CA 1
ATOM 889 C C . PHE A 1 113 ? -10.017 -9.538 5.652 1.00 96.75 113 PHE A C 1
ATOM 891 O O . PHE A 1 113 ? -10.722 -10.503 5.934 1.00 96.75 113 PHE A O 1
ATOM 898 N N . ILE A 1 114 ? -10.137 -8.362 6.281 1.00 95.94 114 ILE A N 1
ATOM 899 C CA . ILE A 1 114 ? -11.083 -8.149 7.392 1.00 95.94 114 ILE A CA 1
ATOM 900 C C . ILE A 1 114 ? -12.536 -8.085 6.896 1.00 95.94 114 ILE A C 1
ATOM 902 O O . ILE A 1 114 ? -13.451 -8.540 7.579 1.00 95.94 114 ILE A O 1
ATOM 906 N N . GLY A 1 115 ? -12.772 -7.535 5.705 1.00 95.50 115 GLY A N 1
ATOM 907 C CA . GLY A 1 115 ? -14.112 -7.418 5.138 1.00 95.50 115 GLY A CA 1
ATOM 908 C C . GLY A 1 115 ? -14.866 -6.173 5.617 1.00 95.50 115 GLY A C 1
ATOM 909 O O . GLY A 1 115 ? -14.270 -5.142 5.917 1.00 95.50 115 GLY A O 1
ATOM 910 N N . ALA A 1 116 ? -16.198 -6.253 5.628 1.00 93.25 116 ALA A N 1
ATOM 911 C CA . ALA A 1 116 ? -17.092 -5.112 5.865 1.00 93.25 116 ALA A CA 1
ATOM 912 C C . ALA A 1 116 ? -17.032 -4.532 7.292 1.00 93.25 116 ALA A C 1
ATOM 914 O O . ALA A 1 116 ? -17.542 -3.443 7.529 1.00 93.25 116 ALA A O 1
ATOM 915 N N . GLU A 1 117 ? -16.422 -5.242 8.244 1.00 92.50 117 GLU A N 1
ATOM 916 C CA . GLU A 1 117 ? -16.216 -4.726 9.602 1.00 92.50 117 GLU A CA 1
ATOM 917 C C . GLU A 1 117 ? -15.118 -3.655 9.670 1.00 92.50 117 GLU A C 1
ATOM 919 O O . GLU A 1 117 ? -15.070 -2.884 10.635 1.00 92.50 117 GLU A O 1
ATOM 924 N N . CYS A 1 118 ? -14.242 -3.619 8.660 1.00 93.38 118 CYS A N 1
ATOM 925 C CA . CYS A 1 118 ? -13.169 -2.647 8.542 1.00 93.38 118 CYS A CA 1
ATOM 926 C C . CYS A 1 118 ? -13.640 -1.385 7.817 1.00 93.38 118 CYS A C 1
ATOM 928 O O . CYS A 1 118 ? -14.406 -1.455 6.855 1.00 93.38 118 CYS A O 1
ATOM 930 N N . GLY A 1 119 ? -13.151 -0.237 8.278 1.00 90.88 119 GLY A N 1
ATOM 931 C CA . GLY A 1 119 ? -13.386 1.055 7.646 1.00 90.88 119 GLY A CA 1
ATOM 932 C C . GLY A 1 119 ? -12.802 1.208 6.246 1.00 90.88 119 GLY A C 1
ATOM 933 O O . GLY A 1 119 ? -12.033 0.374 5.762 1.00 90.88 119 GLY A O 1
ATOM 934 N N . ASN A 1 120 ? -13.145 2.333 5.622 1.00 91.94 120 ASN A N 1
ATOM 935 C CA . ASN A 1 120 ? -12.591 2.732 4.333 1.00 91.94 120 ASN A CA 1
ATOM 936 C C . ASN A 1 120 ? -11.126 3.173 4.452 1.00 91.94 120 ASN A C 1
ATOM 938 O O . ASN A 1 120 ? -10.608 3.438 5.544 1.00 91.94 120 ASN A O 1
ATOM 942 N N . ILE A 1 121 ? -10.468 3.244 3.294 1.00 95.69 121 ILE A N 1
ATOM 943 C CA . ILE A 1 121 ? -9.091 3.715 3.166 1.00 95.69 121 ILE A CA 1
ATOM 944 C C . ILE A 1 121 ? -9.087 5.184 2.744 1.00 95.69 121 ILE A C 1
ATOM 946 O O . ILE A 1 121 ? -9.634 5.544 1.706 1.00 95.69 121 ILE A O 1
ATOM 950 N N . HIS A 1 122 ? -8.429 6.019 3.534 1.00 94.50 122 HIS A N 1
ATOM 951 C CA . HIS A 1 122 ? -8.254 7.449 3.327 1.00 94.50 122 HIS A CA 1
ATOM 952 C C . HIS A 1 122 ? -6.805 7.718 2.915 1.00 94.50 122 HIS A C 1
ATOM 954 O O . HIS A 1 122 ? -5.862 7.348 3.620 1.00 94.50 122 HIS A O 1
ATOM 960 N N . ILE A 1 123 ? -6.608 8.334 1.750 1.00 93.69 123 ILE A N 1
ATOM 961 C CA . ILE A 1 123 ? -5.267 8.662 1.258 1.00 93.69 123 ILE A CA 1
ATOM 962 C C . ILE A 1 123 ? -4.862 10.023 1.820 1.00 93.69 123 ILE A C 1
ATOM 964 O O . ILE A 1 123 ? -5.468 11.034 1.482 1.00 93.69 123 ILE A O 1
ATOM 968 N N . GLU A 1 124 ? -3.814 10.036 2.639 1.00 91.50 124 GLU A N 1
ATOM 969 C CA . GLU A 1 124 ? -3.273 11.213 3.315 1.00 91.50 124 GLU A CA 1
ATOM 970 C C . GLU A 1 124 ? -1.877 11.560 2.752 1.00 91.50 124 GLU A C 1
ATOM 972 O O . GLU A 1 124 ? -0.872 10.939 3.130 1.00 91.50 124 GLU A O 1
ATOM 977 N N . PRO A 1 125 ? -1.766 12.537 1.826 1.00 88.25 125 PRO A N 1
ATOM 978 C CA . PRO A 1 125 ? -0.493 12.950 1.233 1.00 88.25 125 PRO A CA 1
ATOM 979 C C . PRO A 1 125 ? 0.545 13.423 2.256 1.00 88.25 125 PRO A C 1
ATOM 981 O O . PRO A 1 125 ? 1.747 13.281 2.008 1.00 88.25 125 PRO A O 1
ATOM 984 N N . GLY A 1 126 ? 0.110 13.937 3.414 1.00 83.50 126 GLY A N 1
ATOM 985 C CA . GLY A 1 126 ? 0.994 14.353 4.503 1.00 83.50 126 GLY A CA 1
ATOM 986 C C . GLY A 1 126 ? 1.877 13.229 5.060 1.00 83.50 126 GLY A C 1
ATOM 987 O O . GLY A 1 126 ? 2.947 13.511 5.599 1.00 83.50 126 GLY A O 1
ATOM 988 N N . PHE A 1 127 ? 1.485 11.961 4.877 1.00 82.94 127 PHE A N 1
ATOM 989 C CA . PHE A 1 127 ? 2.238 10.789 5.345 1.00 82.94 127 PHE A CA 1
ATOM 990 C C . PHE A 1 127 ? 3.353 10.339 4.395 1.00 82.94 127 PHE A C 1
ATOM 992 O O . PHE A 1 127 ? 4.134 9.446 4.730 1.00 82.94 127 PHE A O 1
ATOM 999 N N . ALA A 1 128 ? 3.465 10.924 3.201 1.00 83.50 128 ALA A N 1
ATOM 1000 C CA . ALA A 1 128 ? 4.563 10.609 2.295 1.00 83.50 128 ALA A CA 1
ATOM 1001 C C . ALA A 1 128 ? 5.893 11.187 2.815 1.00 83.50 128 ALA A C 1
ATOM 1003 O O . ALA A 1 128 ? 6.099 12.402 2.806 1.00 83.50 128 ALA A O 1
ATOM 1004 N N . GLY A 1 129 ? 6.795 10.301 3.255 1.00 71.94 129 GLY A N 1
ATOM 1005 C CA . GLY A 1 129 ? 8.155 10.665 3.672 1.00 71.94 129 GLY A CA 1
ATOM 1006 C C . GLY A 1 129 ? 9.063 11.039 2.499 1.00 71.94 129 GLY A C 1
ATOM 1007 O O . GLY A 1 129 ? 9.759 12.049 2.557 1.00 71.94 129 GLY A O 1
ATOM 1008 N N . ASP A 1 130 ? 8.999 10.265 1.414 1.00 75.94 130 ASP A N 1
ATOM 1009 C CA . ASP A 1 130 ? 9.616 10.590 0.128 1.00 75.94 130 ASP A CA 1
ATOM 1010 C C . ASP A 1 130 ? 8.524 10.936 -0.894 1.00 75.94 130 ASP A C 1
ATOM 1012 O O . ASP A 1 130 ? 7.530 10.219 -1.029 1.00 75.94 130 ASP A O 1
ATOM 1016 N N . LYS A 1 131 ? 8.710 12.054 -1.600 1.00 80.81 131 LYS A N 1
ATOM 1017 C CA . LYS A 1 131 ? 7.802 12.558 -2.640 1.00 80.81 131 LYS A CA 1
ATOM 1018 C C . LYS A 1 131 ? 8.418 12.495 -4.042 1.00 80.81 131 LYS A C 1
ATOM 1020 O O . LYS A 1 131 ? 7.826 13.014 -4.983 1.00 80.81 131 LYS A O 1
ATOM 1025 N N . SER A 1 132 ? 9.574 11.852 -4.209 1.00 79.38 132 SER A N 1
ATOM 1026 C CA . SER A 1 132 ? 10.243 11.683 -5.506 1.00 79.38 132 SER A CA 1
ATOM 1027 C C . SER A 1 132 ? 9.331 11.060 -6.578 1.00 79.38 132 SER A C 1
ATOM 1029 O O . SER A 1 132 ? 9.395 11.446 -7.742 1.00 79.38 132 SER A O 1
ATOM 1031 N N . GLY A 1 133 ? 8.426 10.157 -6.178 1.00 79.00 133 GLY A N 1
ATOM 1032 C CA . GLY A 1 133 ? 7.430 9.520 -7.046 1.00 79.00 133 GLY A CA 1
ATOM 1033 C C . GLY A 1 133 ? 6.075 10.231 -7.154 1.00 79.00 133 GLY A C 1
ATOM 1034 O O . GLY A 1 133 ? 5.169 9.679 -7.774 1.00 79.00 133 GLY A O 1
ATOM 1035 N N . GLN A 1 134 ? 5.906 11.428 -6.575 1.00 87.38 134 GLN A N 1
ATOM 1036 C CA . GLN A 1 134 ? 4.598 12.092 -6.464 1.00 87.38 134 GLN A CA 1
ATOM 1037 C C . GLN A 1 134 ? 3.906 12.325 -7.811 1.00 87.38 134 GLN A C 1
ATOM 1039 O O . GLN A 1 134 ? 2.690 12.176 -7.905 1.00 87.38 134 GLN A O 1
ATOM 1044 N N . SER A 1 135 ? 4.667 12.653 -8.858 1.00 90.31 135 SER A N 1
ATOM 1045 C CA . SER A 1 135 ? 4.128 12.862 -10.208 1.00 90.31 135 SER A CA 1
ATOM 1046 C C . SER A 1 135 ? 3.514 11.604 -10.824 1.00 90.31 135 SER A C 1
ATOM 1048 O O . SER A 1 135 ? 2.702 11.715 -11.736 1.00 90.31 135 SER A O 1
ATOM 1050 N N . ASN A 1 136 ? 3.888 10.421 -10.330 1.00 91.81 136 ASN A N 1
ATOM 1051 C CA . ASN A 1 136 ? 3.430 9.139 -10.848 1.00 91.81 136 ASN A CA 1
ATOM 1052 C C . ASN A 1 136 ? 2.369 8.473 -9.962 1.00 91.81 136 ASN A C 1
ATOM 1054 O O . ASN A 1 136 ? 1.844 7.429 -10.352 1.00 91.81 136 ASN A O 1
ATOM 1058 N N . TRP A 1 137 ? 2.044 9.021 -8.784 1.00 93.38 137 TRP A N 1
ATOM 1059 C CA . TRP A 1 137 ? 1.037 8.439 -7.891 1.00 93.38 137 TRP A CA 1
ATOM 1060 C C . TRP A 1 137 ? -0.338 8.357 -8.553 1.00 93.38 137 TRP A C 1
ATOM 1062 O O . TRP A 1 137 ? -0.750 9.233 -9.310 1.00 93.38 137 TRP A O 1
ATOM 1072 N N . MET A 1 138 ? -1.063 7.279 -8.256 1.00 94.75 138 MET A N 1
ATOM 1073 C CA . MET A 1 138 ? -2.444 7.141 -8.703 1.00 94.75 138 MET A CA 1
ATOM 1074 C C . MET A 1 138 ? -3.369 8.034 -7.874 1.00 94.75 138 MET A C 1
ATOM 1076 O O . MET A 1 138 ? -3.200 8.204 -6.669 1.00 94.75 138 MET A O 1
ATOM 1080 N N . SER A 1 139 ? -4.385 8.573 -8.537 1.00 94.88 139 SER A N 1
ATOM 1081 C CA . SER A 1 139 ? -5.486 9.289 -7.899 1.00 94.88 139 SER A CA 1
ATOM 1082 C C . SER A 1 139 ? -6.392 8.338 -7.098 1.00 94.88 139 SER A C 1
ATOM 1084 O O . SER A 1 139 ? -6.504 7.156 -7.445 1.00 94.88 139 SER A O 1
ATOM 1086 N N . PRO A 1 140 ? -7.125 8.841 -6.084 1.00 95.50 140 PRO A N 1
ATOM 1087 C CA . PRO A 1 140 ? -8.141 8.059 -5.373 1.00 95.50 140 PRO A CA 1
ATOM 1088 C C . PRO A 1 140 ? -9.132 7.363 -6.317 1.00 95.50 140 PRO A C 1
ATOM 1090 O O . PRO A 1 140 ? -9.406 6.174 -6.169 1.00 95.50 140 PRO A O 1
ATOM 1093 N N . LYS A 1 141 ? -9.577 8.062 -7.368 1.00 96.12 141 LYS A N 1
ATOM 1094 C CA . LYS A 1 141 ? -10.467 7.520 -8.401 1.00 96.12 141 LYS A CA 1
ATOM 1095 C C . LYS A 1 141 ? -9.890 6.295 -9.115 1.00 96.12 141 LYS A C 1
ATOM 1097 O O . LYS A 1 141 ? -10.601 5.316 -9.338 1.00 96.12 141 LYS A O 1
ATOM 1102 N N . GLN A 1 142 ? -8.602 6.321 -9.463 1.00 96.12 142 GLN A N 1
ATOM 1103 C CA . GLN A 1 142 ? -7.930 5.164 -10.068 1.00 96.12 142 GLN A CA 1
ATOM 1104 C C . GLN A 1 142 ? -7.901 3.976 -9.096 1.00 96.12 142 GLN A C 1
ATOM 1106 O O . GLN A 1 142 ? -8.176 2.848 -9.498 1.00 96.12 142 GLN A O 1
ATOM 1111 N N . PHE A 1 143 ? -7.660 4.211 -7.805 1.00 96.44 143 PHE A N 1
ATOM 1112 C CA . PHE A 1 143 ? -7.716 3.147 -6.799 1.00 96.44 143 PHE A CA 1
ATOM 1113 C C . PHE A 1 143 ? -9.125 2.569 -6.597 1.00 96.44 143 PHE A C 1
ATOM 1115 O O . PHE A 1 143 ? -9.269 1.354 -6.431 1.00 96.44 143 PHE A O 1
ATOM 1122 N N . VAL A 1 144 ? -10.174 3.394 -6.671 1.00 95.88 144 VAL A N 1
ATOM 1123 C CA . VAL A 1 144 ? -11.571 2.925 -6.654 1.00 95.88 144 VAL A CA 1
ATOM 1124 C C . VAL A 1 144 ? -11.860 2.019 -7.852 1.00 95.88 144 VAL A C 1
ATOM 1126 O O . VAL A 1 144 ? -12.432 0.942 -7.681 1.00 95.88 144 VAL A O 1
ATOM 1129 N N . GLN A 1 145 ? -11.396 2.384 -9.052 1.00 95.81 145 GLN A N 1
ATOM 1130 C CA . GLN A 1 145 ? -11.522 1.542 -10.251 1.00 95.81 145 GLN A CA 1
ATOM 1131 C C . GLN A 1 145 ? -10.797 0.195 -10.101 1.00 95.81 145 GLN A C 1
ATOM 1133 O O . GLN A 1 145 ? -11.283 -0.830 -10.582 1.00 95.81 145 GLN A O 1
ATOM 1138 N N . LEU A 1 146 ? -9.675 0.177 -9.375 1.00 94.31 146 LEU A N 1
ATOM 1139 C CA . LEU A 1 146 ? -8.936 -1.036 -9.007 1.00 94.31 146 LEU A CA 1
ATOM 1140 C C . LEU A 1 146 ? -9.560 -1.811 -7.833 1.00 94.31 146 LEU A C 1
ATOM 1142 O O . LEU A 1 146 ? -9.031 -2.852 -7.443 1.00 94.31 146 LEU A O 1
ATOM 1146 N N . LYS A 1 147 ? -10.700 -1.353 -7.298 1.00 94.06 147 LYS A N 1
ATOM 1147 C CA . LYS A 1 147 ? -11.444 -1.965 -6.183 1.00 94.06 147 LYS A CA 1
ATOM 1148 C C . LYS A 1 147 ? -10.660 -2.011 -4.867 1.00 94.06 147 LYS A C 1
ATOM 1150 O O . LYS A 1 147 ? -10.818 -2.941 -4.080 1.00 94.06 147 LYS A O 1
ATOM 1155 N N . TYR A 1 148 ? -9.833 -1.000 -4.603 1.00 93.81 148 TYR A N 1
ATOM 1156 C CA . TYR A 1 148 ? -9.024 -0.928 -3.379 1.00 93.81 148 TYR A CA 1
ATOM 1157 C C . TYR A 1 148 ? -9.771 -0.356 -2.163 1.00 93.81 148 TYR A C 1
ATOM 1159 O O . TYR A 1 148 ? -9.142 -0.141 -1.140 1.00 93.81 148 TYR A O 1
ATOM 1167 N N . ASN A 1 149 ? -11.093 -0.138 -2.226 1.00 94.25 149 ASN A N 1
ATOM 1168 C CA . ASN A 1 149 ? -11.910 0.404 -1.120 1.00 94.25 149 ASN A CA 1
ATOM 1169 C C . ASN A 1 149 ? -11.391 1.740 -0.548 1.00 94.25 149 ASN A C 1
ATOM 1171 O O . ASN A 1 149 ? -11.459 1.994 0.658 1.00 94.25 149 ASN A O 1
ATOM 1175 N N . VAL A 1 150 ? -10.858 2.579 -1.432 1.00 96.19 150 VAL A N 1
ATOM 1176 C CA . VAL A 1 150 ? -10.478 3.956 -1.117 1.00 96.19 150 VAL A CA 1
ATOM 1177 C C . VAL A 1 150 ? -11.733 4.826 -1.076 1.00 96.19 150 VAL A C 1
ATOM 1179 O O . VAL A 1 150 ? -12.601 4.689 -1.937 1.00 96.19 150 VAL A O 1
ATOM 1182 N N . ASP A 1 151 ? -11.822 5.715 -0.090 1.00 94.56 151 ASP A N 1
ATOM 1183 C CA . ASP A 1 151 ? -12.830 6.772 -0.066 1.00 94.56 151 ASP A CA 1
ATOM 1184 C C . ASP A 1 151 ? -12.394 7.918 -0.987 1.00 94.56 151 ASP A C 1
ATOM 1186 O O . ASP A 1 151 ? -11.443 8.645 -0.701 1.00 94.56 151 ASP A O 1
ATOM 1190 N N . GLU A 1 152 ? -13.088 8.067 -2.114 1.00 94.44 152 GLU A N 1
ATOM 1191 C CA . GLU A 1 152 ? -12.847 9.149 -3.074 1.00 94.44 152 GLU A CA 1
ATOM 1192 C C . GLU A 1 152 ? -13.261 10.526 -2.527 1.00 94.44 152 GLU A C 1
ATOM 1194 O O . GLU A 1 152 ? -12.758 11.539 -3.008 1.00 94.44 152 GLU A O 1
ATOM 1199 N N . ASN A 1 153 ? -14.135 10.577 -1.514 1.00 93.81 153 ASN A N 1
ATOM 1200 C CA . ASN A 1 153 ? -14.646 11.825 -0.938 1.00 93.81 153 ASN A CA 1
ATOM 1201 C C . ASN A 1 153 ? -13.837 12.307 0.274 1.00 93.81 153 ASN A C 1
ATOM 1203 O O . ASN A 1 153 ? -14.116 13.384 0.809 1.00 93.81 153 ASN A O 1
ATOM 1207 N N . TYR A 1 154 ? -12.847 11.529 0.722 1.00 92.62 154 TYR A N 1
ATOM 1208 C CA . TYR A 1 154 ? -11.967 11.941 1.808 1.00 92.62 154 TYR A CA 1
ATOM 1209 C C . TYR A 1 154 ? -11.226 13.228 1.430 1.00 92.62 154 TYR A C 1
ATOM 1211 O O . TYR A 1 154 ? -10.592 13.316 0.378 1.00 92.62 154 TYR A O 1
ATOM 1219 N N . THR A 1 155 ? -11.295 14.225 2.311 1.00 89.25 155 THR A N 1
ATOM 1220 C CA . THR A 1 155 ? -10.551 15.478 2.168 1.00 89.25 155 THR A CA 1
ATOM 1221 C C . THR A 1 155 ? -9.317 15.408 3.065 1.00 89.25 155 THR A C 1
ATOM 1223 O O . THR A 1 155 ? -9.489 15.359 4.284 1.00 89.25 155 THR A O 1
ATOM 1226 N N . PRO A 1 156 ? -8.093 15.395 2.503 1.00 85.69 156 PRO A N 1
ATOM 1227 C CA . PRO A 1 156 ? -6.877 15.336 3.302 1.00 85.69 156 PRO A CA 1
ATOM 1228 C C . PRO A 1 156 ? -6.722 16.531 4.233 1.00 85.69 156 PRO A C 1
ATOM 1230 O O . PRO A 1 156 ? -7.125 17.652 3.905 1.00 85.69 156 PRO A O 1
ATOM 1233 N N . GLU A 1 157 ? -6.095 16.298 5.381 1.00 77.69 157 GLU A N 1
ATOM 1234 C CA . GLU A 1 157 ? -5.766 17.380 6.299 1.00 77.69 157 GLU A CA 1
ATOM 1235 C C . GLU A 1 157 ? -4.597 18.227 5.773 1.00 77.69 157 GLU A C 1
ATOM 1237 O O . GLU A 1 157 ? -3.827 17.834 4.894 1.00 77.69 157 GLU A O 1
ATOM 1242 N N . ASN A 1 158 ? -4.436 19.432 6.328 1.00 65.56 158 ASN A N 1
ATOM 1243 C CA . ASN A 1 158 ? -3.284 20.270 6.007 1.00 65.56 158 ASN A CA 1
ATOM 1244 C C . ASN A 1 158 ? -1.978 19.527 6.336 1.00 65.56 158 ASN A C 1
ATOM 1246 O O . ASN A 1 158 ? -1.748 19.173 7.490 1.00 65.56 158 ASN A O 1
ATOM 1250 N N . GLU A 1 159 ? -1.063 19.403 5.362 1.00 60.12 159 GLU A N 1
ATOM 1251 C CA . GLU A 1 159 ? 0.177 18.612 5.499 1.00 60.12 159 GLU A CA 1
ATOM 1252 C C . GLU A 1 159 ? 1.014 18.944 6.750 1.00 60.12 159 GLU A C 1
ATOM 1254 O O . GLU A 1 159 ? 1.732 18.088 7.267 1.00 60.12 159 GLU A O 1
ATOM 1259 N N . ARG A 1 160 ? 0.971 20.199 7.227 1.00 51.88 160 ARG A N 1
ATOM 1260 C CA . ARG A 1 160 ? 1.676 20.626 8.449 1.00 51.88 160 ARG A CA 1
ATOM 1261 C C . ARG A 1 160 ? 1.117 19.950 9.702 1.00 51.88 160 ARG A C 1
ATOM 1263 O O . ARG A 1 160 ? 1.898 19.593 10.576 1.00 51.88 160 ARG A O 1
ATOM 1270 N N . SER A 1 161 ? -0.197 19.765 9.777 1.00 56.91 161 SER A N 1
ATOM 1271 C CA . SER A 1 161 ? -0.861 19.087 10.892 1.00 56.91 161 SER A CA 1
ATOM 1272 C C . SER A 1 161 ? -0.525 17.595 10.888 1.00 56.91 161 SER A C 1
ATOM 1274 O O . SER A 1 161 ? -0.052 17.070 11.894 1.00 56.91 161 SER A O 1
ATOM 1276 N N . SER A 1 162 ? -0.618 16.941 9.727 1.00 55.34 162 SER A N 1
ATOM 1277 C CA . SER A 1 162 ? -0.365 15.501 9.583 1.00 55.34 162 SER A CA 1
ATOM 1278 C C . SER A 1 162 ? 1.091 15.119 9.880 1.00 55.34 162 SER A C 1
ATOM 1280 O O . SER A 1 162 ? 1.338 14.111 10.538 1.00 55.34 162 SER A O 1
ATOM 1282 N N . LYS A 1 163 ? 2.063 15.940 9.445 1.00 54.19 163 LYS A N 1
ATOM 1283 C CA . LYS A 1 163 ? 3.501 15.740 9.725 1.00 54.19 163 LYS A CA 1
ATOM 1284 C C . LYS A 1 163 ? 3.873 15.937 11.194 1.00 54.19 163 LYS A C 1
ATOM 1286 O O . LYS A 1 163 ? 4.853 15.358 11.658 1.00 54.19 163 LYS A O 1
ATOM 1291 N N . ASN A 1 164 ? 3.139 16.791 11.904 1.00 54.62 164 ASN A N 1
ATOM 1292 C CA . ASN A 1 164 ? 3.369 17.027 13.327 1.00 54.62 164 ASN A CA 1
ATOM 1293 C C . ASN A 1 164 ? 2.787 15.889 14.177 1.00 54.62 164 ASN A C 1
ATOM 1295 O O . ASN A 1 164 ? 3.399 15.520 15.181 1.00 54.62 164 ASN A O 1
ATOM 1299 N N . ALA A 1 165 ? 1.660 15.316 13.741 1.00 55.62 165 ALA A N 1
ATOM 1300 C CA . ALA A 1 165 ? 0.989 14.205 14.408 1.00 55.62 165 ALA A CA 1
ATOM 1301 C C . ALA A 1 165 ? 1.684 12.853 14.157 1.00 55.62 165 ALA A C 1
ATOM 1303 O O . ALA A 1 165 ? 1.870 12.063 15.081 1.00 55.62 165 ALA A O 1
ATOM 1304 N N . PHE A 1 166 ? 2.144 12.591 12.927 1.00 58.44 166 PHE A N 1
ATOM 1305 C CA . PHE A 1 166 ? 2.740 11.308 12.542 1.00 58.44 166 PHE A CA 1
ATOM 1306 C C . PHE A 1 166 ? 4.094 11.496 11.846 1.00 58.44 166 PHE A C 1
ATOM 1308 O O . PHE A 1 166 ? 4.261 12.426 11.055 1.00 58.44 166 PHE A O 1
ATOM 1315 N N . PRO A 1 167 ? 5.083 10.612 12.088 1.00 56.25 167 PRO A N 1
ATOM 1316 C CA . PRO A 1 167 ? 6.345 10.672 11.363 1.00 56.25 167 PRO A CA 1
ATOM 1317 C C . PRO A 1 167 ? 6.090 10.544 9.856 1.00 56.25 167 PRO A C 1
ATOM 1319 O O . PRO A 1 167 ? 5.422 9.609 9.419 1.00 56.25 167 PRO A O 1
ATOM 1322 N N . ALA A 1 168 ? 6.658 11.464 9.070 1.00 51.78 168 ALA A N 1
ATOM 1323 C CA . ALA A 1 168 ? 6.629 11.435 7.609 1.00 51.78 168 ALA A CA 1
ATOM 1324 C C . ALA A 1 168 ? 7.439 10.237 7.095 1.00 51.78 168 ALA A C 1
ATOM 1326 O O . ALA A 1 168 ? 8.622 10.329 6.786 1.00 51.78 168 ALA A O 1
ATOM 1327 N N . MET A 1 169 ? 6.802 9.079 7.085 1.00 50.47 169 MET A N 1
ATOM 1328 C CA . MET A 1 169 ? 7.343 7.786 6.699 1.00 50.47 169 MET A CA 1
ATOM 1329 C C . MET A 1 169 ? 6.180 7.036 6.072 1.00 50.47 169 MET A C 1
ATOM 1331 O O . MET A 1 169 ? 5.067 7.151 6.575 1.00 50.47 169 MET A O 1
ATOM 1335 N N . SER A 1 170 ? 6.431 6.287 5.000 1.00 55.75 170 SER A N 1
ATOM 1336 C CA . SER A 1 170 ? 5.444 5.528 4.223 1.00 55.75 170 SER A CA 1
ATOM 1337 C C . SER A 1 170 ? 4.650 4.543 5.095 1.00 55.75 170 SER A C 1
ATOM 1339 O O . SER A 1 170 ? 4.978 3.357 5.214 1.00 55.75 170 SER A O 1
ATOM 1341 N N . SER A 1 171 ? 3.639 5.083 5.766 1.00 61.38 171 SER A N 1
ATOM 1342 C CA . SER A 1 171 ? 2.982 4.492 6.919 1.00 61.38 171 SER A CA 1
ATOM 1343 C C . SER A 1 171 ? 1.491 4.336 6.673 1.00 61.38 171 SER A C 1
ATOM 1345 O O . SER A 1 171 ? 0.884 4.982 5.814 1.00 61.38 171 SER A O 1
ATOM 1347 N N . ILE A 1 172 ? 0.931 3.401 7.423 1.00 59.66 172 ILE A N 1
ATOM 1348 C CA . ILE A 1 172 ? -0.476 3.057 7.477 1.00 59.66 172 ILE A CA 1
ATOM 1349 C C . ILE A 1 172 ? -0.883 3.262 8.922 1.00 59.66 172 ILE A C 1
ATOM 1351 O O . ILE A 1 172 ? -0.304 2.658 9.829 1.00 59.66 172 ILE A O 1
ATOM 1355 N N . VAL A 1 173 ? -1.861 4.129 9.123 1.00 70.00 173 VAL A N 1
ATOM 1356 C CA . VAL A 1 173 ? -2.421 4.451 10.426 1.00 70.00 173 VAL A CA 1
ATOM 1357 C C . VAL A 1 173 ? -3.799 3.819 10.498 1.00 70.00 173 VAL A C 1
ATOM 1359 O O . VAL A 1 173 ? -4.689 4.129 9.711 1.00 70.00 173 VAL A O 1
ATOM 1362 N N . LEU A 1 174 ? -3.973 2.901 11.437 1.00 65.44 174 LEU A N 1
ATOM 1363 C CA . LEU A 1 174 ? -5.223 2.196 11.664 1.00 65.44 174 LEU A CA 1
ATOM 1364 C C . LEU A 1 174 ? -5.862 2.741 12.932 1.00 65.44 174 LEU A C 1
ATOM 1366 O O . LEU A 1 174 ? -5.267 2.655 14.010 1.00 65.44 174 LEU A O 1
ATOM 1370 N N . MET A 1 175 ? -7.071 3.278 12.803 1.00 63.97 175 MET A N 1
ATOM 1371 C CA . MET A 1 175 ? -7.802 3.870 13.920 1.00 63.97 175 MET A CA 1
ATOM 1372 C C . MET A 1 175 ? -8.989 3.004 14.301 1.00 63.97 175 MET A C 1
ATOM 1374 O O . MET A 1 175 ? -9.746 2.568 13.439 1.00 63.97 175 MET A O 1
ATOM 1378 N N . ARG A 1 176 ? -9.181 2.763 15.598 1.00 59.19 176 ARG A N 1
ATOM 1379 C CA . ARG A 1 176 ? -10.291 1.950 16.121 1.00 59.19 176 ARG A CA 1
ATOM 1380 C C . ARG A 1 176 ? -11.577 2.757 16.414 1.00 59.19 176 ARG A C 1
ATOM 1382 O O . ARG A 1 176 ? -12.611 2.134 16.645 1.00 59.19 176 ARG A O 1
ATOM 1389 N N . LYS A 1 177 ? -11.544 4.100 16.393 1.00 53.56 177 LYS A N 1
ATOM 1390 C CA . LYS A 1 177 ? -12.697 5.031 16.510 1.00 53.56 177 LYS A CA 1
ATOM 1391 C C . LYS A 1 177 ? -12.383 6.406 15.885 1.00 53.56 177 LYS A C 1
ATOM 1393 O O . LYS A 1 177 ? -11.214 6.764 15.827 1.00 53.56 177 LYS A O 1
ATOM 1398 N N . ASP A 1 178 ? -13.421 7.163 15.509 1.00 47.19 178 ASP A N 1
ATOM 1399 C CA . ASP A 1 178 ? -13.384 8.476 14.815 1.00 47.19 178 ASP A CA 1
ATOM 1400 C C . ASP A 1 178 ? -12.932 9.686 15.670 1.00 47.19 178 ASP A C 1
ATOM 1402 O O . ASP A 1 178 ? -13.238 10.830 15.342 1.00 47.19 178 ASP A O 1
ATOM 1406 N N . ASN A 1 179 ? -12.238 9.473 16.788 1.00 46.28 179 ASN A N 1
ATOM 1407 C CA . ASN A 1 179 ? -11.812 10.572 17.663 1.00 46.28 179 ASN A CA 1
ATOM 1408 C C . ASN A 1 179 ? -10.387 11.051 17.333 1.00 46.28 179 ASN A C 1
ATOM 1410 O O . ASN A 1 179 ? -9.575 10.279 16.824 1.00 46.28 179 ASN A O 1
ATOM 1414 N N . ASN A 1 180 ? -10.081 12.309 17.689 1.00 47.22 180 ASN A N 1
ATOM 1415 C CA . ASN A 1 180 ? -8.740 12.917 17.669 1.00 47.22 180 ASN A CA 1
ATOM 1416 C C . ASN A 1 180 ? -7.786 12.174 18.624 1.00 47.22 180 ASN A C 1
ATOM 1418 O O . ASN A 1 180 ? -7.551 12.615 19.752 1.00 47.22 180 ASN A O 1
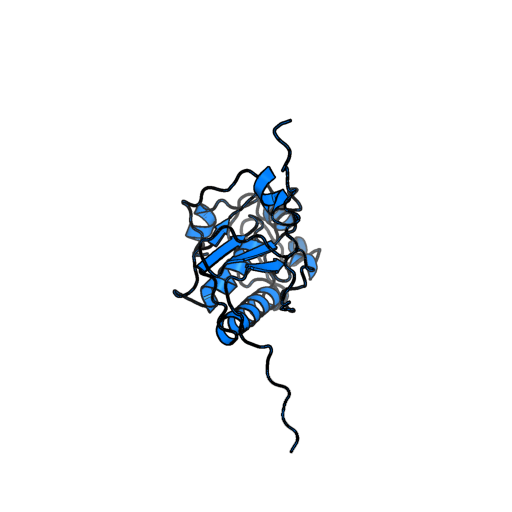ATOM 1422 N N . VAL A 1 181 ? -7.272 11.019 18.204 1.00 45.19 181 VAL A N 1
ATOM 1423 C CA . VAL A 1 181 ? -6.322 10.223 18.987 1.00 45.19 181 VAL A CA 1
ATOM 1424 C C . VAL A 1 181 ? -4.908 10.486 18.481 1.00 45.19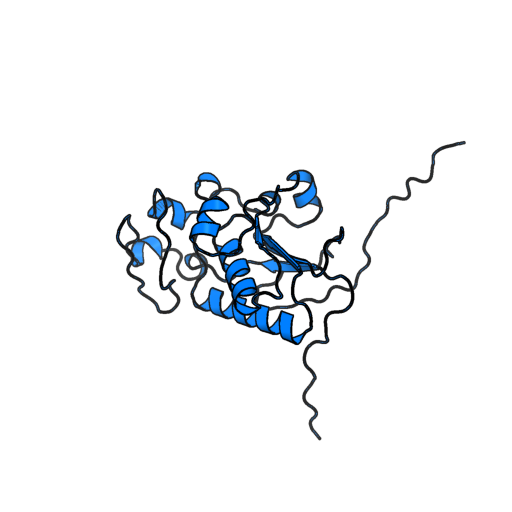 181 VAL A C 1
ATOM 1426 O O . VAL A 1 181 ? -4.560 10.136 17.356 1.00 45.19 181 VAL A O 1
ATOM 1429 N N . GLU A 1 182 ? -4.076 11.063 19.345 1.00 43.00 182 GLU A N 1
ATOM 1430 C CA . GLU A 1 182 ? -2.655 11.281 19.077 1.00 43.0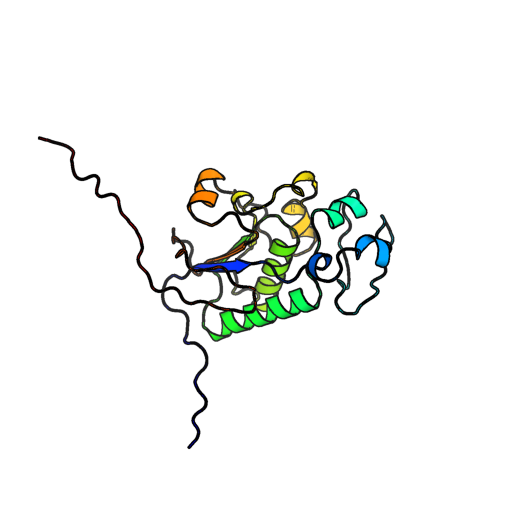0 182 GLU A CA 1
ATOM 1431 C C . GLU A 1 182 ? -1.866 9.965 19.223 1.00 43.00 182 GLU A C 1
ATOM 1433 O O . GLU A 1 182 ? -1.991 9.266 20.240 1.00 43.00 182 GLU A O 1
ATOM 1438 N N . PRO A 1 183 ? -1.039 9.584 18.235 1.00 41.69 183 PRO A N 1
ATOM 1439 C CA . PRO A 1 183 ? -0.254 8.363 18.291 1.00 41.69 183 PRO A CA 1
ATOM 1440 C C . PRO A 1 183 ? 0.887 8.490 19.300 1.00 41.69 183 PRO A C 1
ATOM 1442 O O . PRO A 1 183 ? 1.626 9.471 19.366 1.00 41.69 183 PRO A O 1
ATOM 1445 N N . SER A 1 184 ? 1.144 7.419 20.034 1.00 37.31 184 SER A N 1
ATOM 1446 C CA . SER A 1 184 ? 2.375 7.328 20.808 1.00 37.31 184 SER A CA 1
ATOM 1447 C C . SER A 1 184 ? 3.591 7.124 19.890 1.00 37.31 184 SER A C 1
ATOM 1449 O O . SER A 1 184 ? 3.595 6.210 19.063 1.00 37.31 184 SER A O 1
ATOM 1451 N N . ARG A 1 185 ? 4.655 7.907 20.089 1.00 35.41 185 ARG A N 1
ATOM 1452 C CA . ARG A 1 185 ? 5.900 7.942 19.287 1.00 35.41 185 ARG A CA 1
ATOM 1453 C C . ARG A 1 185 ? 6.808 6.690 19.348 1.00 35.41 185 ARG A C 1
ATOM 1455 O O . ARG A 1 185 ? 8.012 6.781 19.118 1.00 35.41 185 ARG A O 1
ATOM 1462 N N . LEU A 1 186 ? 6.285 5.502 19.644 1.00 34.84 186 LEU A N 1
ATOM 1463 C CA . LEU A 1 186 ? 7.093 4.282 19.757 1.00 34.84 186 LEU A CA 1
ATOM 1464 C C . LEU A 1 186 ? 7.252 3.560 18.408 1.00 34.84 186 LEU A C 1
ATOM 1466 O O . LEU A 1 186 ? 6.315 2.952 17.907 1.00 34.84 186 LEU A O 1
ATOM 1470 N N . TYR A 1 187 ? 8.480 3.631 17.878 1.00 39.41 187 TYR A N 1
ATOM 1471 C CA . TYR A 1 187 ? 9.124 2.799 16.850 1.00 39.41 187 TYR A CA 1
ATOM 1472 C C . TYR A 1 187 ? 8.195 2.023 15.903 1.00 39.41 187 TYR A C 1
ATOM 1474 O O . TYR A 1 187 ? 7.761 0.912 16.211 1.00 39.41 187 TYR A O 1
ATOM 1482 N N . MET A 1 188 ? 8.015 2.563 14.694 1.00 40.94 188 MET A N 1
ATOM 1483 C CA . MET A 1 188 ? 7.532 1.795 13.545 1.00 40.94 188 MET A CA 1
ATOM 1484 C C . MET A 1 188 ? 8.449 0.598 13.302 1.00 40.94 188 MET A C 1
ATOM 1486 O O . MET A 1 188 ? 9.668 0.736 13.195 1.00 40.94 188 MET A O 1
ATOM 1490 N N . ARG A 1 189 ? 7.851 -0.585 13.215 1.00 48.06 189 ARG A N 1
ATOM 1491 C CA . ARG A 1 189 ? 8.541 -1.835 12.899 1.00 48.06 189 ARG A CA 1
ATOM 1492 C C . ARG A 1 189 ? 8.015 -2.378 11.563 1.00 48.06 189 ARG A C 1
ATOM 1494 O O . ARG A 1 189 ? 6.975 -1.908 11.094 1.00 48.06 189 ARG A O 1
ATOM 1501 N N . PRO A 1 190 ? 8.717 -3.327 10.915 1.00 49.34 190 PRO A N 1
ATOM 1502 C CA . PRO A 1 190 ? 8.176 -4.029 9.750 1.00 49.34 190 PRO A CA 1
ATOM 1503 C C . PRO A 1 190 ? 6.783 -4.600 10.069 1.00 49.34 190 PRO A C 1
ATOM 1505 O O . PRO A 1 190 ? 6.511 -4.890 11.235 1.00 49.34 190 PRO A O 1
ATOM 1508 N N . LEU A 1 191 ? 5.925 -4.826 9.063 1.00 51.62 191 LEU A N 1
ATOM 1509 C CA . LEU A 1 191 ? 4.579 -5.434 9.220 1.00 51.62 191 LEU A CA 1
ATOM 1510 C C . LEU A 1 191 ? 4.540 -6.747 10.015 1.00 51.62 191 LEU A C 1
ATOM 1512 O O . LEU A 1 191 ? 3.478 -7.226 10.396 1.00 51.62 191 LEU A O 1
ATOM 1516 N N . THR A 1 192 ? 5.704 -7.329 10.276 1.00 39.69 192 THR A N 1
ATOM 1517 C CA . THR A 1 192 ? 5.908 -8.521 11.086 1.00 39.69 192 THR A CA 1
ATOM 1518 C C . THR A 1 192 ? 5.826 -8.277 12.595 1.00 39.69 192 THR A C 1
ATOM 1520 O O . THR A 1 192 ? 5.857 -9.249 13.348 1.00 39.69 192 THR A O 1
ATOM 1523 N N . MET A 1 193 ? 5.734 -7.028 13.076 1.00 36.44 193 MET A N 1
ATOM 1524 C CA . MET A 1 193 ? 5.801 -6.748 14.512 1.00 36.44 193 MET A CA 1
ATOM 1525 C C . MET A 1 193 ? 4.718 -5.796 15.018 1.00 36.44 193 MET A C 1
ATOM 1527 O O . MET A 1 193 ? 4.660 -4.628 14.648 1.00 36.44 193 MET A O 1
ATOM 1531 N N . ILE A 1 194 ? 3.900 -6.294 15.950 1.00 40.84 194 ILE A N 1
ATOM 1532 C CA . ILE A 1 194 ? 2.832 -5.527 16.595 1.00 40.84 194 ILE A CA 1
ATOM 1533 C C . ILE A 1 194 ? 3.328 -5.004 17.947 1.00 40.84 194 ILE A C 1
ATOM 1535 O O . ILE A 1 194 ? 3.404 -5.754 18.922 1.00 40.84 194 ILE A O 1
ATOM 1539 N N . GLY A 1 195 ? 3.649 -3.713 18.021 1.00 38.44 195 GLY A N 1
ATOM 1540 C CA . GLY A 1 195 ? 3.925 -3.032 19.287 1.00 38.44 195 GLY A CA 1
ATOM 1541 C C . GLY A 1 195 ? 2.637 -2.686 20.041 1.00 38.44 195 GLY A C 1
ATOM 1542 O O . GLY A 1 195 ? 1.618 -2.365 19.435 1.00 38.44 195 GLY A O 1
ATOM 1543 N N . ARG A 1 196 ? 2.672 -2.744 21.375 1.00 37.31 196 ARG A N 1
ATOM 1544 C CA . ARG A 1 196 ? 1.754 -1.979 22.231 1.00 37.31 196 ARG A CA 1
ATOM 1545 C C . ARG A 1 196 ? 2.502 -0.756 22.722 1.00 37.31 196 ARG A C 1
ATOM 1547 O O . ARG A 1 196 ? 3.666 -0.879 23.097 1.00 37.31 196 ARG A O 1
ATOM 1554 N N . SER A 1 197 ? 1.819 0.373 22.791 1.00 35.75 197 SER A N 1
ATOM 1555 C CA . SER A 1 197 ? 2.347 1.546 23.461 1.00 35.75 197 SER A CA 1
ATOM 1556 C C . SER A 1 197 ? 1.447 1.943 24.616 1.00 35.75 197 SER A C 1
ATOM 1558 O O . SER A 1 197 ? 0.226 1.915 24.505 1.00 35.75 197 SER A O 1
ATOM 1560 N N . THR A 1 198 ? 2.068 2.249 25.749 1.00 36.47 198 THR A N 1
ATOM 1561 C CA . THR A 1 198 ? 1.395 2.493 27.029 1.00 36.47 198 THR A CA 1
ATOM 1562 C C . THR A 1 198 ? 1.858 3.793 27.693 1.00 36.47 198 THR A C 1
ATOM 1564 O O . THR A 1 198 ? 1.761 3.904 28.913 1.00 36.47 198 THR A O 1
ATOM 1567 N N . ARG A 1 199 ? 2.392 4.778 26.951 1.00 32.41 199 ARG A N 1
ATOM 1568 C CA . ARG A 1 199 ? 2.809 6.071 27.533 1.00 32.41 199 ARG A CA 1
ATOM 1569 C C . ARG A 1 199 ? 1.878 7.226 27.165 1.00 32.41 199 ARG A C 1
ATOM 1571 O O . ARG A 1 199 ? 1.561 7.426 25.997 1.00 32.41 199 ARG A O 1
ATOM 1578 N N . ARG A 1 200 ? 1.477 7.970 28.204 1.00 34.59 200 ARG A N 1
ATOM 1579 C CA . ARG A 1 200 ? 0.809 9.276 28.153 1.00 34.59 200 ARG A CA 1
ATOM 1580 C C . ARG A 1 200 ? 1.878 10.361 28.008 1.00 34.59 200 ARG A C 1
ATOM 1582 O O . ARG A 1 200 ? 2.247 10.961 29.007 1.00 34.59 200 ARG A O 1
ATOM 1589 N N . ASP A 1 201 ? 2.371 10.618 26.808 1.00 34.81 201 ASP A N 1
ATOM 1590 C CA . ASP A 1 201 ? 3.324 11.718 26.616 1.00 34.81 201 ASP A CA 1
ATOM 1591 C C . ASP A 1 201 ? 2.620 12.853 25.857 1.00 34.81 201 ASP A C 1
ATOM 1593 O O . ASP A 1 201 ? 2.905 13.132 24.697 1.00 34.81 201 ASP A O 1
ATOM 1597 N N . ILE A 1 202 ? 1.641 13.464 26.540 1.00 30.22 202 ILE A N 1
ATOM 1598 C CA . ILE A 1 202 ? 1.168 14.820 26.253 1.00 30.22 202 ILE A CA 1
ATOM 1599 C C . ILE A 1 202 ? 1.978 15.731 27.181 1.00 30.22 202 ILE A C 1
ATOM 1601 O O . ILE A 1 202 ? 1.723 15.753 28.385 1.00 30.22 202 ILE A O 1
ATOM 1605 N N . GLU A 1 203 ? 2.931 16.494 26.651 1.00 27.72 203 GLU A N 1
ATOM 1606 C CA . GLU A 1 203 ? 3.275 17.761 27.296 1.00 27.72 203 GLU A CA 1
ATOM 1607 C C . GLU A 1 203 ? 2.209 18.767 26.867 1.00 27.72 203 GLU A C 1
ATOM 1609 O O . GLU A 1 203 ? 2.279 19.379 25.803 1.00 27.72 203 GLU A O 1
ATOM 1614 N N . ILE A 1 204 ? 1.169 18.898 27.693 1.00 28.41 204 ILE A N 1
ATOM 1615 C CA . ILE A 1 204 ? 0.350 20.103 27.682 1.00 28.41 204 ILE A CA 1
ATOM 1616 C C . ILE A 1 204 ? 1.299 21.175 28.201 1.00 28.41 204 ILE A C 1
ATOM 1618 O O . ILE A 1 204 ? 1.631 21.163 29.387 1.00 28.41 204 ILE A O 1
ATOM 1622 N N . SER A 1 205 ? 1.758 22.076 27.331 1.00 27.38 205 SER A N 1
ATOM 1623 C CA . SER A 1 205 ? 2.237 23.365 27.817 1.00 27.38 205 SER A CA 1
ATOM 1624 C C . SER A 1 205 ? 1.062 23.986 28.559 1.00 27.38 205 SER A C 1
ATOM 1626 O O . SER A 1 205 ? 0.069 24.411 27.964 1.00 27.38 205 SER A O 1
ATOM 1628 N N . THR A 1 206 ? 1.118 23.931 29.885 1.00 32.03 206 THR A N 1
ATOM 1629 C CA . THR A 1 206 ? 0.254 24.724 30.737 1.00 32.03 206 THR A CA 1
ATOM 1630 C C . THR A 1 206 ? 0.705 26.165 30.582 1.00 32.03 206 THR A C 1
ATOM 1632 O O . THR A 1 206 ? 1.457 26.671 31.411 1.00 32.03 206 THR A O 1
ATOM 1635 N N . ASP A 1 207 ? 0.210 26.845 29.550 1.00 31.39 207 ASP A N 1
ATOM 1636 C CA . ASP A 1 207 ? 0.125 28.302 29.562 1.00 31.39 207 ASP A CA 1
ATOM 1637 C C . ASP A 1 207 ? -1.009 28.702 30.516 1.00 31.39 207 ASP A C 1
ATOM 1639 O O . ASP A 1 207 ? -2.070 29.201 30.145 1.00 31.39 207 ASP A O 1
ATOM 1643 N N . ALA A 1 208 ? -0.765 28.449 31.799 1.00 39.62 208 ALA A N 1
ATOM 1644 C CA . ALA A 1 208 ? -1.349 29.207 32.880 1.00 39.62 208 ALA A CA 1
ATOM 1645 C C . ALA A 1 208 ? -0.354 30.320 33.207 1.00 39.62 208 ALA A C 1
ATOM 1647 O O . ALA A 1 208 ? 0.538 30.131 34.026 1.00 39.62 208 ALA A O 1
ATOM 1648 N N . ASN A 1 209 ? -0.484 31.454 32.516 1.00 34.25 209 ASN A N 1
ATOM 1649 C CA . ASN A 1 209 ? -0.271 32.777 33.103 1.00 34.25 209 ASN A CA 1
ATOM 1650 C C . ASN A 1 209 ? -0.760 33.871 32.149 1.00 34.25 209 ASN A C 1
ATOM 1652 O O . ASN A 1 209 ? 0.004 34.577 31.497 1.00 34.25 209 ASN A O 1
ATOM 1656 N N . ALA A 1 210 ? -2.079 34.048 32.131 1.00 36.94 210 ALA A N 1
ATOM 1657 C CA . ALA A 1 210 ? -2.639 35.379 32.002 1.00 36.94 210 ALA A CA 1
ATOM 1658 C C . ALA A 1 210 ? -2.928 35.898 33.419 1.00 36.94 210 ALA A C 1
ATOM 1660 O O . ALA A 1 210 ? -3.661 35.249 34.162 1.00 36.94 210 ALA A O 1
ATOM 1661 N N . ARG A 1 211 ? -2.444 37.115 33.699 1.00 36.69 211 ARG A N 1
ATOM 1662 C CA . ARG A 1 211 ? -2.887 38.044 34.760 1.00 36.69 211 ARG A CA 1
ATOM 1663 C C . ARG A 1 211 ? -2.271 37.867 36.155 1.00 36.69 211 ARG A C 1
ATOM 1665 O O . ARG A 1 211 ? -2.824 37.189 37.013 1.00 36.69 211 ARG A O 1
ATOM 1672 N N . SER A 1 212 ? -1.242 38.675 36.403 1.00 36.69 212 SER A N 1
ATOM 1673 C CA . SER A 1 212 ? -1.300 39.774 37.383 1.00 36.69 212 SER A CA 1
ATOM 1674 C C . SER A 1 212 ? -0.368 40.888 36.935 1.00 36.69 212 SER A C 1
ATOM 1676 O O . SER A 1 212 ? 0.815 40.552 36.704 1.00 36.69 212 SER A O 1
#